Protein AF-U1PSC4-F1 (afdb_monomer_lite)

Radius of gyration: 26.44 Å; chains: 1; bounding box: 81×62×59 Å

Foldseek 3Di:
DDDDDDDDWQPPHDDDALLSVLVRVVVVCVVVVNQEDEDEPVDDPNPPDDHPDDNVVNNVVDNHHYHYDDDPDPPCPLPQFDDQDPLLLVVQLVVQLVVQCVVVVDDDPVSNVVSNVVSNVCSVVCSSPDDSDRDDPVLVVQLVVLVVVLVVVLVVQQVVLVVVVVVLVPDPVNQWDKFKKFFAAPDDDDVLVVQLQVSQCSRPQKHFDDDDNTTTMIGTHPVSVVVVQQCPSSLSSLCSNVNPVSSPDDGSVVVVRMDTPDPDVPPPPPPPDDPPPPPPDDDDDDDDD

Structure (mmCIF, N/CA/C/O backbone):
data_AF-U1PSC4-F1
#
_entry.id   AF-U1PSC4-F1
#
loop_
_atom_site.group_PDB
_atom_site.id
_atom_site.type_symbol
_atom_site.label_atom_id
_atom_site.label_alt_id
_atom_site.label_comp_id
_atom_site.label_asym_id
_atom_site.label_entity_id
_atom_site.label_seq_id
_atom_site.pdbx_PDB_ins_code
_atom_site.Cartn_x
_atom_site.Cartn_y
_atom_site.Cartn_z
_atom_site.occupancy
_atom_site.B_iso_or_equiv
_atom_site.auth_seq_id
_atom_site.auth_comp_id
_atom_site.auth_asym_id
_atom_site.auth_atom_id
_atom_site.pdbx_PDB_model_num
ATOM 1 N N . MET A 1 1 ? -48.377 -6.686 15.707 1.00 62.19 1 MET A N 1
ATOM 2 C CA . MET A 1 1 ? -48.356 -6.357 14.270 1.00 62.19 1 MET A CA 1
ATOM 3 C C . MET A 1 1 ? -47.713 -4.987 14.202 1.00 62.19 1 MET A C 1
ATOM 5 O O . MET A 1 1 ? -48.188 -4.117 14.915 1.00 62.19 1 MET A O 1
ATOM 9 N N . ILE A 1 2 ? -46.562 -4.856 13.546 1.00 78.75 2 ILE A N 1
ATOM 10 C CA . ILE A 1 2 ? -45.896 -3.557 13.384 1.00 78.75 2 ILE A CA 1
ATOM 11 C C . ILE A 1 2 ? -46.433 -2.992 12.076 1.00 78.75 2 ILE A C 1
ATOM 13 O O . ILE A 1 2 ? -46.378 -3.681 11.059 1.00 78.75 2 ILE A O 1
ATOM 17 N N . GLU A 1 3 ? -47.014 -1.803 12.133 1.00 85.88 3 GLU A N 1
ATOM 18 C CA . GLU A 1 3 ? -47.425 -1.052 10.953 1.00 85.88 3 GLU A CA 1
ATOM 19 C C . GLU A 1 3 ? -46.214 -0.257 10.468 1.00 85.88 3 GLU A C 1
ATOM 21 O O . GLU A 1 3 ? -45.521 0.371 11.269 1.00 85.88 3 GLU A O 1
ATOM 26 N N . ILE A 1 4 ? -45.893 -0.390 9.183 1.00 86.00 4 ILE A N 1
ATOM 27 C CA . ILE A 1 4 ? -44.756 0.286 8.563 1.00 86.00 4 ILE A CA 1
ATOM 28 C C . ILE A 1 4 ? -45.336 1.293 7.583 1.00 86.00 4 ILE A C 1
ATOM 30 O O . ILE A 1 4 ? -45.947 0.905 6.588 1.00 86.00 4 ILE A O 1
ATOM 34 N N . GLU A 1 5 ? -45.119 2.569 7.870 1.00 86.88 5 GLU A N 1
ATOM 35 C CA . GLU A 1 5 ? -45.455 3.675 6.982 1.00 86.88 5 GLU A CA 1
ATOM 36 C C . GLU A 1 5 ? -44.168 4.281 6.421 1.00 86.88 5 GLU A C 1
ATOM 38 O O . GLU A 1 5 ? -43.124 4.295 7.073 1.00 86.88 5 GLU A O 1
ATOM 43 N N . THR A 1 6 ? -44.218 4.742 5.175 1.00 88.56 6 THR A N 1
ATOM 44 C CA . THR A 1 6 ? -43.082 5.382 4.506 1.00 88.56 6 THR A CA 1
ATOM 45 C C . THR A 1 6 ? -43.503 6.769 4.056 1.00 88.56 6 THR A C 1
ATOM 47 O O . THR A 1 6 ? -44.535 6.920 3.404 1.00 88.56 6 THR A O 1
ATOM 50 N N . ALA A 1 7 ? -42.689 7.768 4.383 1.00 87.31 7 ALA A N 1
ATOM 51 C CA . ALA A 1 7 ? -42.911 9.158 4.016 1.00 87.31 7 ALA A CA 1
ATOM 52 C C . ALA A 1 7 ? -41.667 9.731 3.329 1.00 87.31 7 ALA A C 1
ATOM 54 O O . ALA A 1 7 ? -40.538 9.356 3.641 1.00 87.31 7 ALA A O 1
ATOM 55 N N . LEU A 1 8 ? -41.888 10.647 2.386 1.00 87.00 8 LEU A N 1
ATOM 56 C CA . LEU A 1 8 ? -40.832 11.437 1.759 1.00 87.00 8 LEU A CA 1
ATOM 57 C C . LEU A 1 8 ? -40.806 12.814 2.420 1.00 87.00 8 LEU A C 1
ATOM 59 O O . LEU A 1 8 ? -41.816 13.514 2.420 1.00 87.00 8 LEU A O 1
ATOM 63 N N . LEU A 1 9 ? -39.654 13.198 2.963 1.00 86.25 9 LEU A N 1
ATOM 64 C CA . LEU A 1 9 ? -39.449 14.491 3.617 1.00 86.25 9 LEU A CA 1
ATOM 65 C C . LEU A 1 9 ? -38.676 15.430 2.683 1.00 86.25 9 LEU A C 1
ATOM 67 O O . LEU A 1 9 ? -37.758 14.997 1.990 1.00 86.25 9 LEU A O 1
ATOM 71 N N . GLY A 1 10 ? -39.028 16.718 2.666 1.00 82.06 10 GLY A N 1
ATOM 72 C CA . GLY A 1 10 ? -38.261 17.744 1.944 1.00 82.06 10 GLY A CA 1
ATOM 73 C C . GLY A 1 10 ? -38.550 17.864 0.458 1.00 82.06 10 GLY A C 1
ATOM 74 O O . GLY A 1 10 ? -37.767 18.462 -0.272 1.00 82.06 10 GLY A O 1
ATOM 75 N N . THR A 1 11 ? -39.679 17.341 -0.015 1.00 83.62 11 THR A N 1
ATOM 76 C CA . THR A 1 11 ? -40.109 17.522 -1.411 1.00 83.62 11 THR A CA 1
ATOM 77 C C . THR A 1 11 ? -40.546 18.958 -1.725 1.00 83.62 11 THR A C 1
ATOM 79 O O . THR A 1 11 ? -40.680 19.326 -2.890 1.00 83.62 11 THR A O 1
ATOM 82 N N . ASP A 1 12 ? -40.801 19.766 -0.697 1.00 82.00 12 ASP A N 1
ATOM 83 C CA . ASP A 1 12 ? -41.305 21.141 -0.759 1.00 82.00 12 ASP A CA 1
ATOM 84 C C . ASP A 1 12 ? -40.203 22.213 -0.665 1.00 82.00 12 ASP A C 1
ATOM 86 O O . ASP A 1 12 ? -40.469 23.386 -0.942 1.00 82.00 12 ASP A O 1
ATOM 90 N N . ARG A 1 13 ? -38.972 21.843 -0.286 1.00 83.31 13 ARG A N 1
ATOM 91 C CA . ARG A 1 13 ? -37.874 22.790 -0.043 1.00 83.31 13 ARG A CA 1
ATOM 92 C C . ARG A 1 13 ? -36.511 22.212 -0.410 1.00 83.31 13 ARG A C 1
ATOM 94 O O . ARG A 1 13 ? -36.276 21.017 -0.320 1.00 83.31 13 ARG A O 1
ATOM 101 N N . TYR A 1 14 ? -35.588 23.084 -0.804 1.00 80.44 14 TYR A N 1
ATOM 102 C CA . TYR A 1 14 ? -34.213 22.683 -1.092 1.00 80.44 14 TYR A CA 1
ATOM 103 C C . TYR A 1 14 ? -33.425 22.512 0.212 1.00 80.44 14 TYR A C 1
ATOM 105 O O . TYR A 1 14 ? -33.278 23.474 0.964 1.00 80.44 14 TYR A O 1
ATOM 113 N N . LEU A 1 15 ? -32.918 21.303 0.460 1.00 82.50 15 LEU A N 1
ATOM 114 C CA . LEU A 1 15 ? -32.118 20.955 1.636 1.00 82.50 15 LEU A CA 1
ATOM 115 C C . LEU A 1 15 ? -30.635 20.942 1.252 1.00 82.50 15 LEU A C 1
ATOM 117 O O . LEU A 1 15 ? -30.232 20.200 0.356 1.00 82.50 15 LEU A O 1
ATOM 121 N N . PHE A 1 16 ? -29.819 21.774 1.900 1.00 75.00 16 PHE A N 1
ATOM 122 C CA . PHE A 1 16 ? -28.393 21.907 1.571 1.00 75.00 16 PHE A CA 1
ATOM 123 C C . PHE A 1 16 ? -27.486 21.601 2.760 1.00 75.00 16 PHE A C 1
ATOM 125 O O . PHE A 1 16 ? -26.376 21.092 2.591 1.00 75.00 16 PHE A O 1
ATOM 132 N N . SER A 1 17 ? -27.935 21.936 3.967 1.00 76.25 17 SER A N 1
ATOM 133 C CA . SER A 1 17 ? -27.138 21.836 5.180 1.00 76.25 17 SER A CA 1
ATOM 134 C C . SER A 1 17 ? -27.579 20.659 6.061 1.00 76.25 17 SER A C 1
ATOM 136 O O . SER A 1 17 ? -28.753 20.293 6.055 1.00 76.25 17 SER A O 1
ATOM 138 N N . PRO A 1 18 ? -26.676 20.078 6.877 1.00 74.62 18 PRO A N 1
ATOM 139 C CA . PRO A 1 18 ? -27.037 19.039 7.848 1.00 74.62 18 PRO A CA 1
ATOM 140 C C . PRO A 1 18 ? -28.115 19.489 8.839 1.00 74.62 18 PRO A C 1
ATOM 142 O O . PRO A 1 18 ? -28.861 18.658 9.346 1.00 74.62 18 PRO A O 1
ATOM 145 N N . ALA A 1 19 ? -28.179 20.794 9.122 1.00 78.50 19 ALA A N 1
ATOM 146 C CA . ALA A 1 19 ? -29.202 21.362 9.984 1.00 78.50 19 ALA A CA 1
ATOM 147 C C . ALA A 1 19 ? -30.572 21.349 9.298 1.00 78.50 19 ALA A C 1
ATOM 149 O O . ALA A 1 19 ? -31.543 21.005 9.951 1.00 78.50 19 ALA A O 1
ATOM 150 N N . ASP A 1 20 ? -30.635 21.608 7.989 1.00 82.62 20 ASP A N 1
ATOM 151 C CA . ASP A 1 20 ? -31.893 21.615 7.228 1.00 82.62 20 ASP A CA 1
ATOM 152 C C . ASP A 1 20 ? -32.526 20.214 7.216 1.00 82.62 20 ASP A C 1
ATOM 154 O O . ASP A 1 20 ? -33.734 20.054 7.382 1.00 82.62 20 ASP A O 1
ATOM 158 N N . PHE A 1 21 ? -31.695 19.177 7.055 1.00 84.81 21 PHE A N 1
ATOM 159 C CA . PHE A 1 21 ? -32.149 17.791 7.149 1.00 84.81 21 PHE A CA 1
ATOM 160 C C . PHE A 1 21 ? -32.588 17.432 8.576 1.00 84.81 21 PHE A C 1
ATOM 162 O O . PHE A 1 21 ? -33.551 16.687 8.755 1.00 84.81 21 PHE A O 1
ATOM 169 N N . ALA A 1 22 ? -31.873 17.906 9.601 1.00 84.94 22 ALA A N 1
ATOM 170 C CA . ALA A 1 22 ? -32.216 17.619 10.995 1.00 84.94 22 ALA A CA 1
ATOM 171 C C . ALA A 1 22 ? -33.526 18.305 11.402 1.00 84.94 22 ALA A C 1
ATOM 173 O O . ALA A 1 22 ? -34.362 17.687 12.058 1.00 84.94 22 ALA A O 1
ATOM 174 N N . GLU A 1 23 ? -33.714 19.549 10.966 1.00 85.56 23 GLU A N 1
ATOM 175 C CA . GLU A 1 23 ? -34.921 20.348 11.171 1.00 85.56 23 GLU A CA 1
ATOM 176 C C . GLU A 1 23 ? -36.129 19.639 10.565 1.00 85.56 23 GLU A C 1
ATOM 178 O O . GLU A 1 23 ? -37.039 19.284 11.300 1.00 85.56 23 GLU A O 1
ATOM 183 N N . ILE A 1 24 ? -36.091 19.275 9.279 1.00 88.19 24 ILE A N 1
ATOM 184 C CA . ILE A 1 24 ? -37.250 18.628 8.648 1.00 88.19 24 ILE A CA 1
ATOM 185 C C . ILE A 1 24 ? -37.570 17.244 9.226 1.00 88.19 24 ILE A C 1
ATOM 187 O O . ILE A 1 24 ? -38.728 16.835 9.270 1.00 88.19 24 ILE A O 1
ATOM 191 N N . THR A 1 25 ? -36.545 16.519 9.684 1.00 87.25 25 THR A N 1
ATOM 192 C CA . THR A 1 25 ? -36.733 15.222 10.349 1.00 87.25 25 THR A CA 1
ATOM 193 C C . THR A 1 25 ? -37.373 15.407 11.725 1.00 87.25 25 THR A C 1
ATOM 195 O O . THR A 1 25 ? -38.203 14.595 12.126 1.00 87.25 25 THR A O 1
ATOM 198 N N . THR A 1 26 ? -37.012 16.477 12.438 1.00 85.94 26 THR A N 1
ATOM 199 C CA . THR A 1 26 ? -37.604 16.798 13.742 1.00 85.94 26 THR A CA 1
ATOM 200 C C . THR A 1 26 ? -39.025 17.328 13.581 1.00 85.94 26 THR A C 1
ATOM 202 O O . THR A 1 26 ? -39.910 16.841 14.270 1.00 85.94 26 THR A O 1
ATOM 205 N N . ASP A 1 27 ? -39.269 18.242 12.641 1.00 87.38 27 ASP A N 1
ATOM 206 C CA . ASP A 1 27 ? -40.604 18.783 12.355 1.00 87.38 27 ASP A CA 1
ATOM 207 C C . ASP A 1 27 ? -41.598 17.649 12.071 1.00 87.38 27 ASP A C 1
ATOM 209 O O . ASP A 1 27 ? -42.699 17.615 12.618 1.00 87.38 27 ASP A O 1
ATOM 213 N N . TYR A 1 28 ? -41.175 16.669 11.265 1.00 88.44 28 TYR A N 1
ATOM 214 C CA . TYR A 1 28 ? -41.970 15.477 10.992 1.00 88.44 28 TYR A CA 1
ATOM 215 C C . TYR A 1 28 ? -42.192 14.619 12.246 1.00 88.44 28 TYR A C 1
ATOM 217 O O . TYR A 1 28 ? -43.288 14.105 12.466 1.00 88.44 28 TYR A O 1
ATOM 225 N N . ALA A 1 29 ? -41.163 14.454 13.081 1.00 87.06 29 ALA A N 1
ATOM 226 C CA . ALA A 1 29 ? -41.289 13.715 14.330 1.00 87.06 29 ALA A CA 1
ATOM 227 C C . ALA A 1 29 ? -42.275 14.392 15.299 1.00 87.06 29 ALA A C 1
ATOM 229 O O . ALA A 1 29 ? -43.099 13.703 15.895 1.00 87.06 29 ALA A O 1
ATOM 230 N N . GLU A 1 30 ? -42.245 15.721 15.412 1.00 86.50 30 GLU A N 1
ATOM 231 C CA . GLU A 1 30 ? -43.177 16.492 16.241 1.00 86.50 30 GLU A CA 1
ATOM 232 C C . GLU A 1 30 ? -44.612 16.442 15.706 1.00 86.50 30 GLU A C 1
ATOM 234 O O . GLU A 1 30 ? -45.542 16.226 16.482 1.00 86.50 30 GLU A O 1
ATOM 239 N N . GLU A 1 31 ? -44.810 16.581 14.390 1.00 88.50 31 GLU A N 1
ATOM 240 C CA . GLU A 1 31 ? -46.141 16.520 13.764 1.00 88.50 31 GLU A CA 1
ATOM 241 C C . GLU A 1 31 ? -46.831 15.162 13.979 1.00 88.50 31 GLU A C 1
ATOM 243 O O . GLU A 1 31 ? -48.058 15.089 14.087 1.00 88.50 31 GLU A O 1
ATOM 248 N N . HIS A 1 32 ? -46.043 14.091 14.086 1.00 88.06 32 HIS A N 1
ATOM 249 C CA . HIS A 1 32 ? -46.523 12.720 14.254 1.00 88.06 32 HIS A CA 1
ATOM 250 C C . HIS A 1 32 ? -46.372 12.165 15.687 1.00 88.06 32 HIS A C 1
ATOM 252 O O . HIS A 1 32 ? -46.527 10.957 15.884 1.00 88.06 32 HIS A O 1
ATOM 258 N N . ASP A 1 33 ? -46.093 13.012 16.689 1.00 84.81 33 ASP A N 1
ATOM 259 C CA . ASP A 1 33 ? -45.904 12.624 18.103 1.00 84.81 33 ASP A CA 1
ATOM 260 C C . ASP A 1 33 ? -44.848 11.500 18.302 1.00 84.81 33 ASP A C 1
ATOM 262 O O . ASP A 1 33 ? -44.967 10.615 19.164 1.00 84.81 33 ASP A O 1
ATOM 266 N N . LEU A 1 34 ? -43.786 11.510 17.491 1.00 86.75 34 LEU A N 1
ATOM 267 C CA . LEU A 1 34 ? -42.698 10.532 17.520 1.00 86.75 34 LEU A CA 1
ATOM 268 C C . LEU A 1 34 ? -41.578 10.983 18.465 1.00 86.75 34 LEU A C 1
ATOM 270 O O . LEU A 1 34 ? -40.896 11.973 18.241 1.00 86.75 34 LEU A O 1
ATOM 274 N N . ASN A 1 35 ? -41.315 10.183 19.500 1.00 81.50 35 ASN A N 1
ATOM 275 C CA . ASN A 1 35 ? -40.322 10.518 20.534 1.00 81.50 35 ASN A CA 1
ATOM 276 C C . ASN A 1 35 ? -38.921 9.925 20.291 1.00 81.50 35 ASN A C 1
ATOM 278 O O . ASN A 1 35 ? -37.996 10.175 21.071 1.00 81.50 35 ASN A O 1
ATOM 282 N N . ARG A 1 36 ? -38.765 9.077 19.266 1.00 82.88 36 ARG A N 1
ATOM 283 C CA . ARG A 1 36 ? -37.533 8.320 19.005 1.00 82.88 36 ARG A CA 1
ATOM 284 C C . ARG A 1 36 ? -37.209 8.304 17.520 1.00 82.88 36 ARG A C 1
ATOM 286 O O . ARG A 1 36 ? -38.029 7.865 16.719 1.00 82.88 36 ARG A O 1
ATOM 293 N N . ILE A 1 37 ? -35.986 8.706 17.191 1.00 86.12 37 ILE A N 1
ATOM 294 C CA . ILE A 1 37 ? -35.447 8.688 15.831 1.00 86.12 37 ILE A CA 1
ATOM 295 C C . ILE A 1 37 ? -34.333 7.645 15.794 1.00 86.12 37 ILE A C 1
ATOM 297 O O . ILE A 1 37 ? -33.400 7.710 16.595 1.00 86.12 37 ILE A O 1
ATOM 301 N N . ILE A 1 38 ? -34.443 6.676 14.885 1.00 83.94 38 ILE A N 1
ATOM 302 C CA 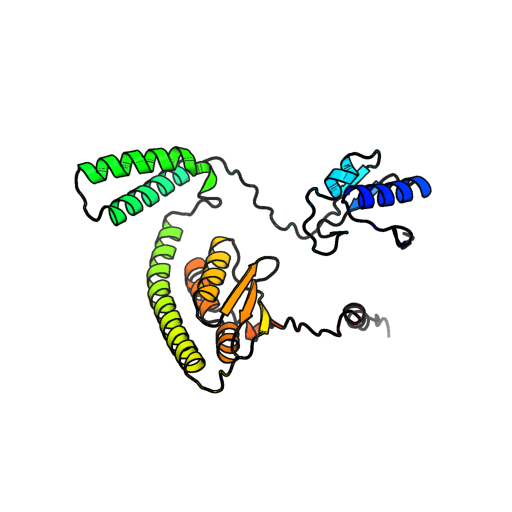. ILE A 1 38 ? -33.416 5.654 14.667 1.00 83.94 38 ILE A CA 1
ATOM 303 C C . ILE A 1 38 ? -32.715 5.953 13.343 1.00 83.94 38 ILE A C 1
ATOM 305 O O . ILE A 1 38 ? -33.372 5.979 12.305 1.00 83.94 38 ILE A O 1
ATOM 309 N N . ILE A 1 39 ? -31.400 6.170 13.384 1.00 81.75 39 ILE A N 1
ATOM 310 C CA . ILE A 1 39 ? -30.592 6.502 12.201 1.00 81.75 39 ILE A CA 1
ATOM 311 C C . ILE A 1 39 ? -29.729 5.299 11.816 1.00 81.75 39 ILE A C 1
ATOM 313 O O . ILE A 1 39 ? -29.093 4.682 12.673 1.00 81.75 39 ILE A O 1
ATOM 317 N N . ASP A 1 40 ? -29.693 4.974 10.525 1.00 77.94 40 ASP A N 1
ATOM 318 C CA . ASP A 1 40 ? -28.723 4.027 9.975 1.00 77.94 40 ASP A CA 1
ATOM 319 C C . ASP A 1 40 ? -27.341 4.710 9.878 1.00 77.94 40 ASP A C 1
ATOM 321 O O . ASP A 1 40 ? -27.250 5.792 9.297 1.00 77.94 40 ASP A O 1
ATOM 325 N N . PRO A 1 41 ? -26.259 4.130 10.428 1.00 69.69 41 PRO A N 1
ATOM 326 C CA . PRO A 1 41 ? -24.925 4.737 10.386 1.00 69.69 41 PRO A CA 1
ATOM 327 C C . PRO A 1 41 ? -24.337 4.925 8.979 1.00 69.69 41 PRO A C 1
ATOM 329 O O . PRO A 1 41 ? -23.344 5.644 8.840 1.00 69.69 41 PRO A O 1
ATOM 332 N N . GLU A 1 42 ? -24.905 4.297 7.948 1.00 69.00 42 GLU A N 1
ATOM 333 C CA . GLU A 1 42 ? -24.529 4.518 6.545 1.00 69.00 42 GLU A CA 1
ATOM 334 C C . GLU A 1 42 ? -25.400 5.589 5.858 1.00 69.00 42 GLU A C 1
ATOM 336 O O . GLU A 1 42 ? -25.102 6.008 4.736 1.00 69.00 42 GLU A O 1
ATOM 341 N N . TYR A 1 43 ? -26.451 6.085 6.521 1.00 74.19 43 TYR A N 1
ATOM 342 C CA . TYR A 1 43 ? -27.372 7.059 5.943 1.00 74.19 43 TYR A CA 1
ATOM 343 C C . TYR A 1 43 ? -26.732 8.444 5.796 1.00 74.19 43 TYR A C 1
ATOM 345 O O . TYR A 1 43 ? -26.486 9.160 6.767 1.00 74.19 43 TYR A O 1
ATOM 353 N N . GLN A 1 44 ? -26.513 8.853 4.546 1.00 71.25 44 GLN A N 1
ATOM 354 C CA . GLN A 1 44 ? -26.018 10.181 4.189 1.00 71.25 44 GLN A CA 1
ATOM 355 C C . GLN A 1 44 ? -27.086 10.942 3.391 1.00 71.25 44 GLN A C 1
ATOM 357 O O . GLN A 1 44 ? -27.217 10.717 2.185 1.00 71.25 44 GLN A O 1
ATOM 362 N N . PRO A 1 45 ? -27.823 11.885 4.008 1.00 71.00 45 PRO A N 1
ATOM 363 C CA . PRO A 1 45 ? -28.916 12.583 3.327 1.00 71.00 45 PRO A CA 1
ATOM 364 C C . PRO A 1 45 ? -28.439 13.486 2.174 1.00 71.00 45 PRO A C 1
ATOM 366 O O . PRO A 1 45 ? -29.203 13.785 1.264 1.00 71.00 45 PRO A O 1
ATOM 369 N N . GLY A 1 46 ? -27.166 13.900 2.184 1.00 66.75 46 GLY A N 1
ATOM 370 C CA . GLY A 1 46 ? -26.561 14.759 1.161 1.00 66.75 46 GLY A CA 1
ATOM 371 C C . GLY A 1 46 ? -26.023 14.042 -0.083 1.00 66.75 46 GLY A C 1
ATOM 372 O O . GLY A 1 46 ? -25.357 14.695 -0.881 1.00 66.75 46 GLY A O 1
ATOM 373 N N . GLY A 1 47 ? -26.243 12.729 -0.237 1.00 61.06 47 GLY A N 1
ATOM 374 C CA . GLY A 1 47 ? -25.855 11.978 -1.439 1.00 61.06 47 GLY A CA 1
ATOM 375 C C . GLY A 1 47 ? -24.364 12.086 -1.784 1.00 61.06 47 GLY A C 1
ATOM 376 O O . GLY A 1 47 ? -23.987 12.767 -2.735 1.00 61.06 47 GLY A O 1
ATOM 377 N N . GLY A 1 48 ? -23.495 11.451 -0.991 1.00 57.44 48 GLY A N 1
ATOM 378 C CA . GLY A 1 48 ? -22.043 11.392 -1.227 1.00 57.44 48 GLY A CA 1
ATOM 379 C C . GLY A 1 48 ? -21.281 12.719 -1.073 1.00 57.44 48 GLY A C 1
ATOM 380 O O . GLY A 1 48 ? -20.049 12.722 -1.068 1.00 57.44 48 GLY A O 1
ATOM 381 N N . ALA A 1 49 ? -21.973 13.853 -0.920 1.00 55.28 49 ALA A N 1
ATOM 382 C CA . ALA A 1 49 ? -21.342 15.141 -0.672 1.00 55.28 49 ALA A CA 1
ATOM 383 C C . ALA A 1 49 ? -20.777 15.201 0.764 1.00 55.28 49 ALA A C 1
ATOM 385 O O . ALA A 1 49 ? -21.519 14.995 1.730 1.00 55.28 49 ALA A O 1
ATOM 386 N N . PRO A 1 50 ? -19.481 15.519 0.950 1.00 49.44 50 PRO A N 1
ATOM 387 C CA . PRO A 1 50 ? -18.883 15.593 2.277 1.00 49.44 50 PRO A CA 1
ATOM 388 C C . PRO A 1 50 ? -19.474 16.770 3.064 1.00 49.44 50 PRO A C 1
ATOM 390 O O . PRO A 1 50 ? -19.264 17.937 2.730 1.00 49.44 50 PRO A O 1
ATOM 393 N N . MET A 1 51 ? -20.204 16.466 4.137 1.00 58.91 51 MET A N 1
ATOM 394 C CA . MET A 1 51 ? -20.813 17.469 5.008 1.00 58.91 51 MET A CA 1
ATOM 395 C C . MET A 1 51 ? -19.844 17.921 6.114 1.00 58.91 51 MET A C 1
ATOM 397 O O . MET A 1 51 ? -19.196 17.108 6.768 1.00 58.91 51 MET A O 1
ATOM 401 N N . LEU A 1 52 ? -19.758 19.236 6.360 1.00 44.91 52 LEU A N 1
ATOM 402 C CA . LEU A 1 52 ? -18.855 19.842 7.362 1.00 44.91 52 LEU A CA 1
ATOM 403 C C . LEU A 1 52 ? -19.212 19.494 8.823 1.00 44.91 52 LEU A C 1
ATOM 405 O O . LEU A 1 52 ? -18.363 19.608 9.708 1.00 44.91 52 LEU A O 1
ATOM 409 N N . ARG A 1 53 ? -20.462 19.099 9.088 1.00 59.62 53 ARG A N 1
ATOM 410 C CA . ARG A 1 53 ? -20.941 18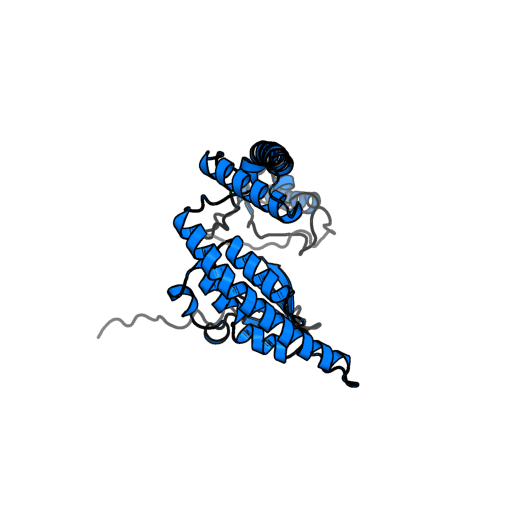.544 10.362 1.00 59.62 53 ARG A CA 1
ATOM 411 C C . ARG A 1 53 ? -21.807 17.331 10.066 1.00 59.62 53 ARG A C 1
ATOM 413 O O . ARG A 1 53 ? -22.524 17.330 9.071 1.00 59.62 53 ARG A O 1
ATOM 420 N N . SER A 1 54 ? -21.730 16.329 10.933 1.00 65.12 54 SER A N 1
ATOM 421 C CA . SER A 1 54 ? -22.509 15.111 10.769 1.00 65.12 54 SER A CA 1
ATOM 422 C C . SER A 1 54 ? -23.985 15.389 11.077 1.00 65.12 54 SER A C 1
ATOM 424 O O . SER A 1 54 ? -24.304 16.164 11.985 1.00 65.12 54 SER A O 1
ATOM 426 N N . PHE A 1 55 ? -24.873 14.800 10.282 1.00 72.00 55 PHE A N 1
ATOM 427 C CA . PHE A 1 55 ? -26.325 14.915 10.420 1.00 72.00 55 PHE A CA 1
ATOM 428 C C . PHE A 1 55 ? -26.795 14.487 11.820 1.00 72.00 55 PHE A C 1
ATOM 430 O O . PHE A 1 55 ? -27.626 15.156 12.434 1.00 72.00 55 PHE A O 1
ATOM 437 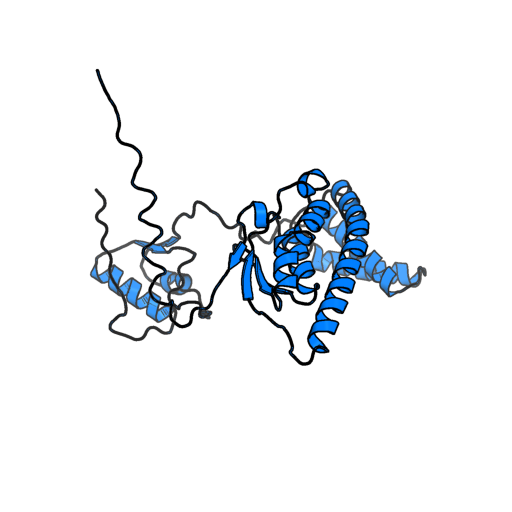N N . GLU A 1 56 ? -26.157 13.469 12.399 1.00 70.56 56 GLU A N 1
ATOM 438 C CA . GLU A 1 56 ? -26.436 12.990 13.756 1.00 70.56 56 GLU A CA 1
ATOM 439 C C . GLU A 1 56 ? -26.090 14.047 14.814 1.00 70.56 56 GLU A C 1
ATOM 441 O O . GLU A 1 56 ? -26.809 14.217 15.794 1.00 70.56 56 GLU A O 1
ATOM 446 N N . THR A 1 57 ? -25.015 14.816 14.603 1.00 73.62 57 THR A N 1
ATOM 447 C CA . THR A 1 57 ? -24.623 15.907 15.512 1.00 73.62 57 THR A CA 1
ATOM 448 C C . THR A 1 57 ? -25.627 17.063 15.487 1.00 73.62 57 THR A C 1
ATOM 450 O O . THR A 1 57 ? -25.753 17.793 16.474 1.00 73.62 57 THR A O 1
ATOM 453 N N . ALA A 1 58 ? -26.307 17.269 14.356 1.00 72.75 58 ALA A N 1
ATOM 454 C CA . ALA A 1 58 ? -27.363 18.268 14.232 1.00 72.75 58 ALA A CA 1
ATOM 455 C C . ALA A 1 58 ? -28.650 17.798 14.928 1.00 72.75 58 ALA A C 1
ATOM 457 O O . ALA A 1 58 ? -29.212 18.559 15.707 1.00 72.75 58 ALA A O 1
ATOM 458 N N . LEU A 1 59 ? -29.040 16.532 14.746 1.00 74.88 59 LEU A N 1
ATOM 459 C CA . LEU A 1 59 ? -30.193 15.919 15.422 1.00 74.88 59 LEU A CA 1
ATOM 460 C C . LEU A 1 59 ? -30.021 15.802 16.944 1.00 74.88 59 LEU A C 1
ATOM 462 O O . LEU A 1 59 ? -30.981 15.963 17.688 1.00 74.88 59 LEU A O 1
ATOM 466 N N . ALA A 1 60 ? -28.795 15.587 17.426 1.00 72.19 60 ALA A N 1
ATOM 467 C CA . ALA A 1 60 ? -28.495 15.518 18.859 1.00 72.19 60 ALA A CA 1
ATOM 468 C C . ALA A 1 60 ? -28.665 16.856 19.607 1.00 72.19 60 ALA A C 1
ATOM 470 O O . ALA A 1 60 ? -28.579 16.883 20.835 1.00 72.19 60 ALA A O 1
ATOM 471 N N . GLN A 1 61 ? -28.839 17.971 18.891 1.00 69.75 61 GLN A N 1
ATOM 472 C CA . GLN A 1 61 ? -29.120 19.281 19.490 1.00 69.75 61 GLN A CA 1
ATOM 473 C C . GLN A 1 61 ? -30.619 19.540 19.668 1.00 69.75 61 GLN A C 1
ATOM 475 O O . GLN A 1 61 ? -30.980 20.575 20.226 1.00 69.75 61 GLN A O 1
ATOM 480 N N . THR A 1 62 ? -31.465 18.612 19.223 1.00 70.31 62 THR A N 1
ATOM 481 C CA . THR A 1 62 ? -32.920 18.717 19.284 1.00 70.31 62 THR A CA 1
ATOM 482 C C . THR A 1 62 ? -33.496 17.857 20.414 1.00 70.31 62 THR A C 1
ATOM 484 O O . THR A 1 62 ? -32.823 16.972 20.939 1.00 70.31 62 THR A O 1
ATOM 487 N N . ASP A 1 63 ? -34.751 18.100 20.800 1.00 67.75 63 ASP A N 1
ATOM 488 C CA . ASP A 1 63 ? -35.399 17.471 21.964 1.00 67.75 63 ASP A CA 1
ATOM 489 C C . ASP A 1 63 ? -35.793 15.985 21.762 1.00 67.75 63 ASP A C 1
ATOM 491 O O . ASP A 1 63 ? -36.308 15.338 22.678 1.00 67.75 63 ASP A O 1
ATOM 495 N N . CYS A 1 64 ? -35.526 15.407 20.585 1.00 72.69 64 CYS A N 1
ATOM 496 C CA . CYS A 1 64 ? -35.820 14.007 20.269 1.00 72.69 64 CYS A CA 1
ATOM 497 C C . CYS A 1 64 ? -34.726 13.040 20.756 1.00 72.69 64 CYS A C 1
ATOM 499 O O . CYS A 1 64 ? -33.529 13.323 20.683 1.00 72.69 64 CYS A O 1
ATOM 501 N N . THR A 1 65 ? -35.119 11.833 21.189 1.00 77.12 65 THR A N 1
ATOM 502 C CA . THR A 1 65 ? -34.145 10.781 21.531 1.00 77.12 65 THR A CA 1
ATOM 503 C C . THR A 1 65 ? -33.624 10.129 20.251 1.00 77.12 65 THR A C 1
ATOM 505 O O . THR A 1 65 ? -34.343 9.376 19.592 1.00 77.12 65 THR A O 1
ATOM 508 N N . VAL A 1 66 ? -32.375 10.429 19.900 1.00 77.19 66 VAL A N 1
ATOM 509 C CA . VAL A 1 66 ? -31.699 9.905 18.706 1.00 77.19 66 VAL A CA 1
ATOM 510 C C . VAL A 1 66 ? -30.880 8.674 19.075 1.00 77.19 66 VAL A C 1
ATOM 512 O O . VAL A 1 66 ? -30.012 8.735 19.948 1.00 77.19 66 VAL A O 1
ATOM 515 N N . GLU A 1 67 ? -31.134 7.560 18.397 1.00 78.00 67 GLU A N 1
ATOM 516 C CA . GLU A 1 67 ? -30.382 6.318 18.563 1.00 78.00 67 GLU A CA 1
ATOM 517 C C . GLU A 1 67 ? -29.869 5.812 17.213 1.00 78.00 67 GLU A C 1
ATOM 519 O O . GLU A 1 67 ? -30.551 5.889 16.196 1.00 78.00 67 GLU A O 1
ATOM 524 N N . GLU A 1 68 ? -28.659 5.262 17.194 1.00 73.94 68 GLU A N 1
ATOM 525 C CA . GLU A 1 68 ? -28.148 4.569 16.011 1.00 73.94 68 GLU A CA 1
ATOM 526 C C . GLU A 1 68 ? -28.735 3.153 15.956 1.00 73.94 68 GLU A C 1
ATOM 528 O O . GLU A 1 68 ? -28.798 2.448 16.974 1.00 73.94 68 GLU A O 1
ATOM 533 N N . ALA A 1 69 ? -29.170 2.726 14.768 1.00 76.62 69 ALA A N 1
ATOM 534 C CA . ALA A 1 69 ? -29.662 1.373 14.553 1.00 76.62 69 ALA A CA 1
ATOM 535 C C . ALA A 1 69 ? -28.581 0.348 14.956 1.00 76.62 69 ALA A C 1
ATOM 537 O O . ALA A 1 69 ? -27.412 0.503 14.587 1.00 76.62 69 ALA A O 1
ATOM 538 N N . PRO A 1 70 ? -28.930 -0.716 15.703 1.00 67.50 70 PRO A N 1
ATOM 539 C CA . PRO A 1 70 ? -27.966 -1.745 16.060 1.00 67.50 70 PRO A CA 1
ATOM 540 C C . PRO A 1 70 ? -27.521 -2.488 14.796 1.00 67.50 70 PRO A C 1
ATOM 542 O O . PRO A 1 70 ? -28.262 -3.292 14.239 1.00 67.50 70 PRO A O 1
ATOM 545 N N . VAL A 1 71 ? -26.295 -2.226 14.346 1.00 64.19 71 VAL A N 1
ATOM 546 C CA . VAL A 1 71 ? -25.703 -2.924 13.200 1.00 64.19 71 VAL A CA 1
ATOM 547 C C . VAL A 1 71 ? -25.077 -4.234 13.677 1.00 64.19 71 VAL A C 1
ATOM 549 O O . VAL A 1 71 ? -24.116 -4.230 14.453 1.00 64.19 71 VAL A O 1
ATOM 552 N N . ASP A 1 72 ? -25.571 -5.370 13.178 1.00 60.44 72 ASP A N 1
ATOM 553 C CA . ASP A 1 72 ? -24.985 -6.698 13.446 1.00 60.44 72 ASP A CA 1
ATOM 554 C C . ASP A 1 72 ? -23.537 -6.812 12.937 1.00 60.44 72 ASP A C 1
ATOM 556 O O . ASP A 1 72 ? -22.739 -7.626 13.415 1.00 60.44 72 ASP A O 1
ATOM 560 N N . ARG A 1 73 ? -23.161 -5.959 11.978 1.00 55.28 73 ARG A N 1
ATOM 561 C CA . ARG A 1 73 ? -21.797 -5.841 11.480 1.00 55.28 73 ARG A CA 1
ATOM 562 C C . ARG A 1 73 ? -21.166 -4.565 12.023 1.00 55.28 73 ARG A C 1
ATOM 564 O O . ARG A 1 73 ? -21.140 -3.533 11.371 1.00 55.28 73 ARG A O 1
ATOM 571 N N . GLN A 1 74 ? -20.586 -4.667 13.216 1.00 42.09 74 GLN A N 1
ATOM 572 C CA . GLN A 1 74 ? -19.640 -3.668 13.706 1.00 42.09 74 GLN A CA 1
ATOM 573 C C . GLN A 1 74 ? -18.456 -3.603 12.731 1.00 42.09 74 GLN A C 1
ATOM 575 O O . GLN A 1 74 ? -17.534 -4.425 12.804 1.00 42.09 74 GLN A O 1
ATOM 580 N N . THR A 1 75 ? -18.444 -2.636 11.813 1.00 44.44 75 THR A N 1
ATOM 581 C CA . THR A 1 75 ? -17.183 -2.208 11.215 1.00 44.44 75 THR A CA 1
ATOM 582 C C . THR A 1 75 ? -16.341 -1.722 12.383 1.00 44.44 75 THR A C 1
ATOM 584 O O . THR A 1 75 ? -16.698 -0.812 13.131 1.00 44.44 75 THR A O 1
ATOM 587 N N . SER A 1 76 ? -15.267 -2.455 12.665 1.00 44.06 76 SER A N 1
ATOM 588 C CA . SER A 1 76 ? -14.377 -2.136 13.769 1.00 44.06 76 SER A CA 1
ATOM 589 C C . SER A 1 76 ? -13.729 -0.787 13.463 1.00 44.06 76 SER A C 1
ATOM 591 O O . SER A 1 76 ? -12.659 -0.731 12.856 1.00 44.06 76 SER A O 1
ATOM 593 N N . ARG A 1 77 ? -14.365 0.316 13.882 1.00 44.00 77 ARG A N 1
ATOM 594 C CA . ARG A 1 77 ? -13.688 1.598 14.068 1.00 44.00 77 ARG A CA 1
ATOM 595 C C . ARG A 1 77 ? -12.574 1.295 15.051 1.00 44.00 77 ARG A C 1
ATOM 597 O O . ARG A 1 77 ? -12.820 1.067 16.237 1.00 44.00 77 ARG A O 1
ATOM 604 N N . SER A 1 78 ? -11.358 1.161 14.525 1.00 42.38 78 SER A N 1
ATOM 605 C CA . SER A 1 78 ? -10.185 0.821 15.314 1.00 42.38 78 SER A CA 1
ATOM 606 C C . SER A 1 78 ? -10.143 1.809 16.476 1.00 42.38 78 SER A C 1
ATOM 608 O O . SER A 1 78 ? -9.988 3.013 16.266 1.00 42.38 78 SER A O 1
ATOM 610 N N . ARG A 1 79 ? -10.366 1.327 17.701 1.00 39.16 79 ARG A N 1
ATOM 611 C CA . ARG A 1 79 ? -10.240 2.152 18.898 1.00 39.16 79 ARG A CA 1
ATOM 612 C C . ARG A 1 79 ? -8.763 2.524 18.995 1.00 39.16 79 ARG A C 1
ATOM 614 O O . ARG A 1 79 ? -7.935 1.718 19.422 1.00 39.16 79 ARG A O 1
ATOM 621 N N . ILE A 1 80 ? -8.426 3.725 18.530 1.00 49.03 80 ILE A N 1
ATOM 622 C CA . ILE A 1 80 ? -7.092 4.309 18.648 1.00 49.03 80 ILE A CA 1
ATOM 623 C C . ILE A 1 80 ? -6.909 4.677 20.115 1.00 49.03 80 ILE A C 1
ATOM 625 O O . ILE A 1 80 ? -7.270 5.762 20.549 1.00 49.03 80 ILE A O 1
ATOM 629 N N . SER A 1 81 ? -6.436 3.711 20.893 1.00 45.81 81 SER A N 1
ATOM 630 C CA . SER A 1 81 ? -5.568 3.886 22.057 1.0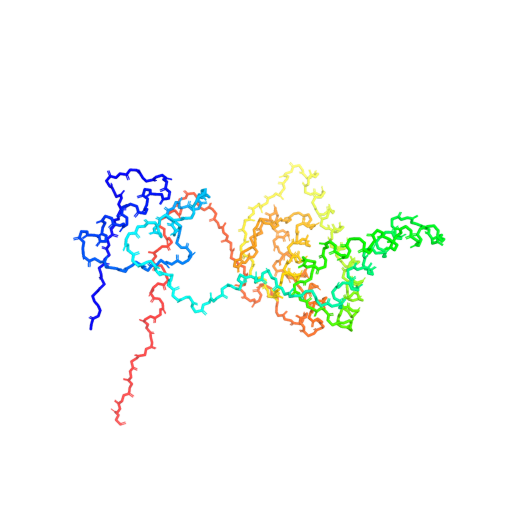0 45.81 81 SER A CA 1
ATOM 631 C C . SER A 1 81 ? -5.517 2.544 22.777 1.00 45.81 81 SER A C 1
ATOM 633 O O . SER A 1 81 ? -6.354 2.219 23.618 1.00 45.81 81 SER A O 1
ATOM 635 N N . THR A 1 82 ? -4.545 1.710 22.411 1.00 49.91 82 THR A N 1
ATOM 636 C CA . THR A 1 82 ? -4.075 0.682 23.344 1.00 49.91 82 THR A CA 1
ATOM 637 C C . THR A 1 82 ? -2.955 1.326 24.155 1.00 49.91 82 THR A C 1
ATOM 639 O O . THR A 1 82 ? -2.074 1.925 23.532 1.00 49.91 82 THR A O 1
ATOM 642 N N . PRO A 1 83 ? -2.922 1.195 25.492 1.00 52.97 83 PRO A N 1
ATOM 643 C CA . PRO A 1 83 ? -1.822 1.730 26.290 1.00 52.97 83 PRO A CA 1
ATOM 644 C C . PRO A 1 83 ? -0.470 1.246 25.748 1.00 52.97 83 PRO A C 1
ATOM 646 O O . PRO A 1 83 ? -0.330 0.092 25.317 1.00 52.97 83 PRO A O 1
ATOM 649 N N . SER A 1 84 ? 0.522 2.140 25.732 1.00 55.31 84 SER A N 1
ATOM 650 C CA . SER A 1 84 ? 1.877 1.841 25.273 1.00 55.31 84 SER A CA 1
ATOM 651 C C . SER A 1 84 ? 2.466 0.701 26.094 1.00 55.31 84 SER A C 1
ATOM 653 O O . SER A 1 84 ? 2.842 0.837 27.253 1.00 55.31 84 SER A O 1
ATOM 655 N N . THR 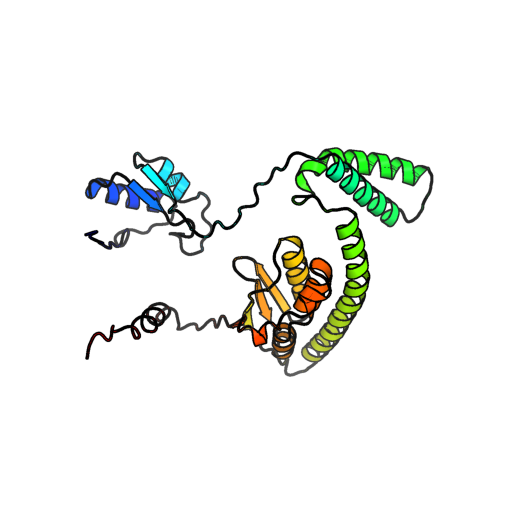A 1 85 ? 2.554 -0.474 25.480 1.00 66.94 85 THR A N 1
ATOM 656 C CA . THR A 1 85 ? 3.326 -1.577 26.044 1.00 66.94 85 THR A CA 1
ATOM 657 C C . THR A 1 85 ? 4.807 -1.271 25.840 1.00 66.94 85 THR A C 1
ATOM 659 O O . THR A 1 85 ? 5.199 -0.870 24.743 1.00 66.94 85 THR A O 1
ATOM 662 N N . LEU A 1 86 ? 5.647 -1.523 26.850 1.00 71.94 86 LEU A N 1
ATOM 663 C CA . LEU A 1 86 ? 7.110 -1.374 26.779 1.00 71.94 86 LEU A CA 1
ATOM 664 C C . LEU A 1 86 ? 7.706 -2.009 25.505 1.00 71.94 86 LEU A C 1
ATOM 666 O O . LEU A 1 86 ? 8.595 -1.451 24.867 1.00 71.94 86 LEU A O 1
ATOM 670 N N . THR A 1 87 ? 7.143 -3.138 25.071 1.00 72.75 87 THR A N 1
ATOM 671 C CA . THR A 1 87 ? 7.494 -3.825 23.823 1.00 72.75 87 THR A CA 1
ATOM 672 C C . THR A 1 87 ? 7.319 -2.957 22.572 1.00 72.75 87 THR A C 1
ATOM 674 O O . THR A 1 87 ? 8.177 -2.991 21.693 1.00 72.75 87 THR A O 1
ATOM 677 N N . LYS A 1 88 ? 6.248 -2.154 22.486 1.00 72.44 88 LYS A N 1
ATOM 678 C CA . LYS A 1 88 ? 5.995 -1.238 21.358 1.00 72.44 88 LYS A CA 1
ATOM 679 C C . LYS A 1 88 ? 7.027 -0.110 21.326 1.00 72.44 88 LYS A C 1
ATOM 681 O O . LYS A 1 88 ? 7.519 0.233 20.252 1.00 72.44 88 LYS A O 1
ATOM 686 N N . GLY A 1 89 ? 7.401 0.415 22.495 1.00 79.56 89 GLY A N 1
ATOM 687 C CA . GLY A 1 89 ? 8.453 1.428 22.623 1.00 79.56 89 GLY A CA 1
ATOM 688 C C . GLY A 1 89 ? 9.824 0.900 22.192 1.00 79.56 89 GLY A C 1
ATOM 689 O O . GLY A 1 89 ? 10.516 1.543 21.401 1.00 79.56 89 GLY A O 1
ATOM 690 N N . ILE A 1 90 ? 10.188 -0.312 22.623 1.00 83.44 90 ILE A N 1
ATOM 691 C CA . ILE A 1 90 ? 11.453 -0.951 22.219 1.00 83.44 90 ILE A CA 1
ATOM 692 C C . ILE A 1 90 ? 11.458 -1.247 20.714 1.00 83.44 90 ILE A C 1
ATOM 694 O O . ILE A 1 90 ? 12.443 -0.962 20.037 1.00 83.44 90 ILE A O 1
ATOM 698 N N . ALA A 1 91 ? 10.360 -1.773 20.165 1.00 81.31 91 ALA A N 1
ATOM 699 C CA . ALA A 1 91 ? 10.258 -2.045 18.733 1.00 81.31 91 ALA A CA 1
ATOM 700 C C . ALA A 1 91 ? 10.389 -0.760 17.896 1.00 81.31 91 ALA A C 1
ATOM 702 O O . ALA A 1 91 ? 11.164 -0.730 16.943 1.00 81.31 91 ALA A O 1
ATOM 703 N N . THR A 1 92 ? 9.688 0.310 18.286 1.00 83.25 92 THR A N 1
ATOM 704 C CA . THR A 1 92 ? 9.762 1.618 17.610 1.00 83.25 92 THR A CA 1
ATOM 705 C C . THR A 1 92 ? 11.177 2.187 17.671 1.00 83.25 92 THR A C 1
ATOM 707 O O . THR A 1 92 ? 11.718 2.589 16.646 1.00 83.25 92 THR A O 1
ATOM 710 N N . PHE A 1 93 ? 11.814 2.137 18.846 1.00 88.94 93 PHE A N 1
ATOM 711 C CA . PHE A 1 93 ? 13.205 2.554 19.024 1.00 88.94 93 PHE A CA 1
ATOM 712 C C . PHE A 1 93 ? 14.152 1.807 18.078 1.00 88.94 93 PHE A C 1
ATOM 714 O O . PHE A 1 93 ? 14.936 2.434 17.369 1.00 88.94 93 PHE A O 1
ATOM 721 N N . LEU A 1 94 ? 14.061 0.474 18.027 1.00 88.25 94 LEU A N 1
ATOM 722 C CA . LEU A 1 94 ? 14.928 -0.342 17.178 1.00 88.25 94 LEU A CA 1
ATOM 723 C C . LEU A 1 94 ? 14.729 -0.027 15.693 1.00 88.25 94 LEU A C 1
ATOM 725 O O . LEU A 1 94 ? 15.713 0.139 14.978 1.00 88.25 94 LEU A O 1
ATOM 729 N N . VAL A 1 95 ? 13.479 0.094 15.236 1.00 86.88 95 VAL A N 1
ATOM 730 C CA . VAL A 1 95 ? 13.167 0.428 13.838 1.00 86.88 95 VAL A CA 1
ATOM 731 C C . VAL A 1 95 ? 13.713 1.809 13.470 1.00 86.88 95 VAL A C 1
ATOM 733 O O . VAL A 1 95 ? 14.409 1.929 12.464 1.00 86.88 95 VAL A O 1
ATOM 736 N N . CYS A 1 96 ? 13.467 2.832 14.294 1.00 90.00 96 CYS A N 1
ATOM 737 C CA . CYS A 1 96 ? 13.980 4.183 14.058 1.00 90.00 96 CYS A CA 1
ATOM 738 C C . CYS A 1 96 ? 15.512 4.231 14.074 1.00 90.00 96 CYS A C 1
ATOM 740 O O . CYS A 1 96 ? 16.109 4.881 13.220 1.00 90.00 96 CYS A O 1
ATOM 742 N N . ASN A 1 97 ? 16.156 3.524 15.005 1.00 91.69 97 ASN A N 1
ATOM 743 C CA . ASN A 1 97 ? 17.613 3.504 15.101 1.00 91.69 97 ASN A CA 1
ATOM 744 C C . ASN A 1 97 ? 18.252 2.791 13.899 1.00 91.69 97 ASN A C 1
ATOM 746 O O . ASN A 1 97 ? 19.210 3.297 13.321 1.00 91.69 97 ASN A O 1
ATOM 750 N N . VAL A 1 98 ? 17.703 1.645 13.478 1.00 90.94 98 VAL A N 1
ATOM 751 C CA . VAL A 1 98 ? 18.156 0.952 12.259 1.00 90.94 98 VAL A CA 1
ATOM 752 C C . VAL A 1 98 ? 17.965 1.846 11.038 1.00 90.94 98 VAL A C 1
ATOM 754 O O . VAL A 1 98 ? 18.888 1.985 10.242 1.00 90.94 98 VAL A O 1
ATOM 757 N N . PHE A 1 99 ? 16.808 2.494 10.909 1.00 92.00 99 PHE A N 1
ATOM 758 C CA . PHE A 1 99 ? 16.534 3.424 9.816 1.00 92.00 99 PHE A CA 1
ATOM 759 C C . PHE A 1 99 ? 17.525 4.596 9.785 1.00 92.00 99 PHE A C 1
ATOM 761 O O . PHE A 1 99 ? 18.080 4.902 8.731 1.00 92.00 99 PHE A O 1
ATOM 768 N N . TYR A 1 100 ? 17.820 5.197 10.941 1.00 93.19 100 TYR A N 1
ATOM 769 C CA . TYR A 1 100 ? 18.823 6.255 11.056 1.00 93.19 100 TYR A CA 1
ATOM 770 C C . TYR A 1 100 ? 20.206 5.779 10.597 1.00 93.19 100 TYR A C 1
ATOM 772 O O . TYR A 1 100 ? 20.860 6.450 9.803 1.00 93.19 100 TYR A O 1
ATOM 780 N N . LEU A 1 101 ? 20.646 4.602 11.055 1.00 92.75 101 LEU A N 1
ATOM 781 C CA . LEU A 1 101 ? 21.947 4.043 10.680 1.00 92.75 101 LEU A CA 1
ATOM 782 C C . LEU A 1 101 ? 22.029 3.690 9.190 1.00 92.75 101 LEU A C 1
ATOM 784 O O . LEU A 1 101 ? 23.090 3.860 8.589 1.00 92.75 101 LEU A O 1
ATOM 788 N N . LEU A 1 102 ? 20.922 3.241 8.590 1.00 93.25 102 LEU A N 1
ATOM 789 C CA . LEU A 1 102 ? 20.836 2.999 7.149 1.00 93.25 102 LEU A CA 1
ATOM 790 C C . LEU A 1 102 ? 21.023 4.295 6.351 1.00 93.25 102 LEU A C 1
ATOM 792 O O . LEU A 1 102 ? 21.776 4.291 5.382 1.00 93.25 102 LEU A O 1
ATOM 796 N N . ILE A 1 103 ? 20.406 5.403 6.780 1.00 93.62 103 ILE A N 1
ATOM 797 C CA . ILE A 1 103 ? 20.597 6.722 6.148 1.00 93.62 103 ILE A CA 1
ATOM 798 C C . ILE A 1 103 ? 22.021 7.240 6.373 1.00 93.62 103 ILE A C 1
ATOM 800 O O . ILE A 1 103 ? 22.644 7.759 5.450 1.00 93.62 103 ILE A O 1
ATOM 804 N N . ALA A 1 104 ? 22.551 7.092 7.589 1.00 92.06 104 ALA A N 1
ATOM 805 C CA . ALA A 1 104 ? 23.891 7.557 7.935 1.00 92.06 104 ALA A CA 1
ATOM 806 C C . ALA A 1 104 ? 25.004 6.806 7.177 1.00 92.06 104 ALA A C 1
ATOM 808 O O . ALA A 1 104 ? 26.134 7.296 7.098 1.00 92.06 104 ALA A O 1
ATOM 809 N N . GLY A 1 105 ? 24.722 5.597 6.671 1.00 90.50 105 GLY A N 1
ATOM 810 C CA . GLY A 1 105 ? 25.622 4.804 5.825 1.00 90.50 105 GLY A CA 1
ATOM 811 C C . GLY A 1 105 ? 26.929 4.362 6.496 1.00 90.50 105 GLY A C 1
ATOM 812 O O . GLY A 1 105 ? 27.805 3.807 5.838 1.00 90.50 105 GLY A O 1
ATOM 813 N N . SER A 1 106 ? 27.098 4.617 7.796 1.00 90.19 106 SER A N 1
ATOM 814 C CA . SER A 1 106 ? 28.331 4.342 8.534 1.00 90.19 106 SER A CA 1
ATOM 815 C C . SER A 1 106 ? 28.068 4.105 10.020 1.00 90.19 106 SER A C 1
ATOM 817 O O . SER A 1 106 ? 27.344 4.855 10.680 1.00 90.19 106 SER A O 1
ATOM 819 N N . ILE A 1 107 ? 28.707 3.069 10.567 1.00 90.00 107 ILE A N 1
ATOM 820 C CA . ILE A 1 107 ? 28.585 2.671 11.976 1.00 90.00 107 ILE A CA 1
ATOM 821 C C . ILE A 1 107 ? 29.734 3.308 12.770 1.00 90.00 107 ILE A C 1
ATOM 823 O O . ILE A 1 107 ? 30.667 2.638 13.208 1.00 90.00 107 ILE A O 1
ATOM 827 N N . THR A 1 108 ? 29.700 4.634 12.907 1.00 92.00 108 THR A N 1
ATOM 828 C CA . THR A 1 108 ? 30.634 5.368 13.776 1.00 92.00 108 THR A CA 1
ATOM 829 C C . THR A 1 108 ? 30.046 5.510 15.186 1.00 92.00 108 THR A C 1
ATOM 831 O O . THR A 1 108 ? 28.822 5.565 15.329 1.00 92.00 108 THR A O 1
ATOM 834 N N . PRO A 1 109 ? 30.871 5.623 16.247 1.00 92.31 109 PRO A N 1
ATOM 835 C CA . PRO A 1 109 ? 30.371 5.881 17.602 1.00 92.31 109 PRO A CA 1
ATOM 836 C C . PRO A 1 109 ? 29.487 7.135 17.683 1.00 92.31 109 PRO A C 1
ATOM 838 O O . PRO A 1 109 ? 28.497 7.155 18.410 1.00 92.31 109 PRO A O 1
ATOM 841 N N . PHE A 1 110 ? 29.804 8.156 16.881 1.00 92.12 110 PHE A N 1
ATOM 842 C CA . PHE A 1 110 ? 29.003 9.370 16.754 1.00 92.12 110 PHE A CA 1
ATOM 843 C C . PHE A 1 110 ? 27.607 9.091 16.172 1.00 92.12 110 PHE A C 1
ATOM 845 O O . PHE A 1 110 ? 26.606 9.536 16.735 1.00 92.12 110 PHE A O 1
ATOM 852 N N . ASN A 1 111 ? 27.515 8.305 15.093 1.00 92.19 111 ASN A N 1
ATOM 853 C CA . ASN A 1 111 ? 26.234 7.934 14.480 1.00 92.19 111 ASN A CA 1
ATOM 854 C C . ASN A 1 111 ? 25.405 7.005 15.368 1.00 92.19 111 ASN A C 1
ATOM 856 O O . ASN A 1 111 ? 24.186 7.130 15.412 1.00 92.19 111 ASN A O 1
ATOM 860 N N . LEU A 1 112 ? 26.053 6.107 16.113 1.00 92.25 112 LEU A N 1
ATOM 861 C CA . LEU A 1 112 ? 25.371 5.261 17.092 1.00 92.25 112 LEU A CA 1
ATOM 862 C C . LEU A 1 112 ? 24.748 6.089 18.217 1.00 92.25 112 LEU A C 1
ATOM 864 O O . LEU A 1 112 ? 23.603 5.843 18.595 1.00 92.25 112 LEU A O 1
ATOM 868 N N . LEU A 1 113 ? 25.477 7.082 18.732 1.00 94.19 113 LEU A N 1
ATOM 869 C CA . LEU A 1 113 ? 24.983 7.948 19.799 1.00 94.19 113 LEU A CA 1
ATOM 870 C C . LEU A 1 113 ? 23.844 8.849 19.309 1.00 94.19 113 LEU A C 1
ATOM 872 O O . LEU A 1 113 ? 22.775 8.878 19.914 1.00 94.19 113 LEU A O 1
ATOM 876 N N . THR A 1 114 ? 24.055 9.555 18.198 1.00 92.88 114 THR A N 1
ATOM 877 C CA . THR A 1 114 ? 23.049 10.459 17.617 1.00 92.88 114 THR A CA 1
ATOM 878 C C . THR A 1 114 ? 21.801 9.701 17.157 1.00 92.88 114 THR A C 1
ATOM 880 O O . THR A 1 114 ? 20.684 10.133 17.449 1.00 92.88 114 THR A O 1
ATOM 883 N N . GLY A 1 115 ? 21.967 8.526 16.544 1.00 92.81 115 GLY A N 1
ATOM 884 C CA . GLY A 1 115 ? 20.872 7.626 16.182 1.00 92.81 115 GLY A CA 1
ATOM 885 C C . GLY A 1 115 ? 20.093 7.126 17.395 1.00 92.81 115 GLY A C 1
ATOM 886 O O . GLY A 1 115 ? 18.869 7.198 17.410 1.00 92.81 115 GLY A O 1
ATOM 887 N N . SER A 1 116 ? 20.784 6.719 18.464 1.00 93.00 116 SER A N 1
ATOM 888 C CA . SER A 1 116 ? 20.117 6.259 19.688 1.00 93.00 116 SER A CA 1
ATOM 889 C C . SER A 1 116 ? 19.331 7.383 20.363 1.00 93.00 116 SER A C 1
ATOM 891 O O . SER A 1 116 ? 18.188 7.178 20.762 1.00 93.00 116 SER A O 1
ATOM 893 N N . VAL A 1 117 ? 19.899 8.588 20.474 1.00 94.12 117 VAL A N 1
ATOM 894 C CA . VAL A 1 117 ? 19.209 9.732 21.097 1.00 94.12 117 VAL A CA 1
ATOM 895 C C . VAL A 1 117 ? 17.975 10.136 20.287 1.00 94.12 117 VAL A C 1
ATOM 897 O O . VAL A 1 117 ? 16.897 10.317 20.854 1.00 94.12 117 VAL A O 1
ATOM 900 N N . THR A 1 118 ? 18.105 10.229 18.962 1.00 92.19 118 THR A N 1
ATOM 901 C CA . THR A 1 118 ? 16.985 10.588 18.077 1.00 92.19 118 THR A CA 1
ATOM 902 C C . THR A 1 118 ? 15.906 9.507 18.051 1.00 92.19 118 THR A C 1
ATOM 904 O O . THR A 1 118 ? 14.724 9.824 18.177 1.00 92.19 118 THR A O 1
ATOM 907 N N . ALA A 1 119 ? 16.283 8.229 17.980 1.00 91.50 119 ALA A N 1
ATOM 908 C CA . ALA A 1 119 ? 15.346 7.110 18.030 1.00 91.50 119 ALA A CA 1
ATOM 909 C C . ALA A 1 119 ? 14.641 6.990 19.388 1.00 91.50 119 ALA A C 1
ATOM 911 O O . ALA A 1 119 ? 13.469 6.615 19.436 1.00 91.50 119 ALA A O 1
ATOM 912 N N . LEU A 1 120 ? 15.319 7.323 20.492 1.00 90.94 120 LEU A N 1
ATOM 913 C CA . LEU A 1 120 ? 14.712 7.359 21.823 1.00 90.94 120 LEU A CA 1
ATOM 914 C C . LEU A 1 120 ? 13.669 8.473 21.914 1.00 90.94 120 LEU A C 1
ATOM 916 O O . LEU A 1 120 ? 12.542 8.214 22.335 1.00 90.94 120 LEU A O 1
ATOM 920 N N . ALA A 1 121 ? 14.014 9.681 21.461 1.00 89.38 121 ALA A N 1
ATOM 921 C CA . ALA A 1 121 ? 13.080 10.801 21.403 1.00 89.38 121 ALA A CA 1
ATOM 922 C C . ALA A 1 121 ? 11.857 10.473 20.527 1.00 89.38 121 ALA A C 1
ATOM 924 O O . ALA A 1 121 ? 10.719 10.675 20.952 1.00 89.38 121 ALA A O 1
ATOM 925 N N . ALA A 1 122 ? 12.081 9.887 19.347 1.00 87.12 122 ALA A N 1
ATOM 926 C CA . ALA A 1 122 ? 11.013 9.446 18.453 1.00 87.12 122 ALA A CA 1
ATOM 927 C C . ALA A 1 122 ? 10.146 8.346 19.085 1.00 87.12 122 ALA A C 1
ATOM 929 O O . ALA A 1 122 ? 8.923 8.400 19.001 1.00 87.12 122 ALA A O 1
ATOM 930 N N . SER A 1 123 ? 10.747 7.366 19.764 1.00 85.75 123 SER A N 1
ATOM 931 C CA . SER A 1 123 ? 9.995 6.310 20.444 1.00 85.75 123 SER A CA 1
ATOM 932 C C . SER A 1 123 ? 9.109 6.869 21.560 1.00 85.75 123 SER A C 1
ATOM 934 O O . SER A 1 123 ? 7.935 6.514 21.642 1.00 85.75 123 SER A O 1
ATOM 936 N N . ILE A 1 124 ? 9.607 7.806 22.371 1.00 83.19 124 ILE A N 1
ATOM 937 C CA . ILE A 1 124 ? 8.793 8.450 23.414 1.00 83.19 124 ILE A CA 1
ATOM 938 C C . ILE A 1 124 ? 7.626 9.226 22.786 1.00 83.19 124 ILE A C 1
ATOM 940 O O . ILE A 1 124 ? 6.493 9.086 23.243 1.00 83.19 124 ILE A O 1
ATOM 944 N N . ALA A 1 125 ? 7.877 9.980 21.713 1.00 81.88 125 ALA A N 1
ATOM 945 C CA . ALA A 1 125 ? 6.854 10.780 21.041 1.00 81.88 125 ALA A CA 1
ATOM 946 C C . ALA A 1 125 ? 5.793 9.935 20.305 1.00 81.88 125 ALA A C 1
ATOM 948 O O . ALA A 1 125 ? 4.611 10.274 20.331 1.00 81.88 125 ALA A O 1
ATOM 949 N N . PHE A 1 126 ? 6.192 8.829 19.665 1.00 75.69 126 PHE A N 1
ATOM 950 C CA . PHE A 1 126 ? 5.344 8.084 18.724 1.00 75.69 126 PHE A CA 1
ATOM 951 C C . PHE A 1 126 ? 4.936 6.677 19.184 1.00 75.69 126 PHE A C 1
ATOM 953 O O . PHE A 1 126 ? 4.107 6.044 18.531 1.00 75.69 126 PHE A O 1
ATOM 960 N N . SER A 1 127 ? 5.437 6.168 20.316 1.00 67.31 127 SER A N 1
ATOM 961 C CA . SER A 1 127 ? 5.114 4.808 20.801 1.00 67.31 127 SER A CA 1
ATOM 962 C C . SER A 1 127 ? 3.617 4.541 21.003 1.00 67.31 127 SER A C 1
ATOM 964 O O . SER A 1 127 ? 3.195 3.385 20.925 1.00 67.31 127 SER A O 1
ATOM 966 N N . ASN A 1 128 ? 2.815 5.589 21.220 1.00 63.50 128 ASN A N 1
ATOM 967 C CA . ASN A 1 128 ? 1.360 5.496 21.358 1.00 63.50 128 ASN A CA 1
ATOM 968 C C . ASN A 1 128 ? 0.616 5.409 20.007 1.00 63.50 128 ASN A C 1
ATOM 970 O O . ASN A 1 128 ? -0.520 4.945 19.982 1.00 63.50 128 ASN A O 1
ATOM 974 N N . ILE A 1 129 ? 1.237 5.826 18.895 1.00 64.00 129 ILE A N 1
ATOM 975 C CA . ILE A 1 129 ? 0.609 5.905 17.562 1.00 64.00 129 ILE A CA 1
ATOM 976 C C . ILE A 1 129 ? 1.039 4.736 16.658 1.00 64.00 129 ILE A C 1
ATOM 978 O O . ILE A 1 129 ? 0.232 4.211 15.896 1.00 64.00 129 ILE A O 1
ATOM 982 N N . THR A 1 130 ? 2.298 4.294 16.738 1.00 59.69 130 THR A N 1
ATOM 983 C CA . THR A 1 130 ? 2.923 3.492 15.667 1.00 59.69 130 THR A CA 1
ATOM 984 C C . THR A 1 130 ? 2.424 2.045 15.546 1.00 59.69 130 THR A C 1
ATOM 986 O O . THR A 1 130 ? 2.447 1.482 14.454 1.00 59.69 130 THR A O 1
ATOM 989 N N . PHE A 1 131 ? 1.971 1.407 16.632 1.00 56.84 131 PHE A N 1
ATOM 990 C CA . PHE A 1 131 ? 1.593 -0.015 16.601 1.00 56.84 131 PHE A CA 1
ATOM 991 C C . PHE A 1 131 ? 0.238 -0.276 17.269 1.00 56.84 131 PHE A C 1
ATOM 993 O O . PHE A 1 131 ? 0.135 -0.371 18.495 1.00 56.84 131 PHE A O 1
ATOM 1000 N N . THR A 1 132 ? -0.800 -0.470 16.452 1.00 53.91 132 THR A N 1
ATOM 1001 C CA . THR A 1 132 ? -2.151 -0.859 16.902 1.00 53.91 132 THR A CA 1
ATOM 1002 C C . THR A 1 132 ? -2.220 -2.324 17.340 1.00 53.91 132 THR A C 1
ATOM 1004 O O . THR A 1 132 ? -2.940 -2.667 18.270 1.00 53.91 132 THR A O 1
ATOM 1007 N N . THR A 1 133 ? -1.401 -3.193 16.745 1.00 53.62 133 THR A N 1
ATOM 1008 C CA . THR A 1 133 ? -1.309 -4.618 17.090 1.00 53.62 133 THR A CA 1
ATOM 1009 C C . THR A 1 133 ? 0.061 -4.907 17.683 1.00 53.62 133 THR A C 1
ATOM 1011 O O . THR A 1 133 ? 1.057 -4.574 17.050 1.00 53.62 133 THR A O 1
ATOM 1014 N N . SER A 1 134 ? 0.132 -5.533 18.863 1.00 52.75 134 SER A N 1
ATOM 1015 C CA . SER A 1 134 ? 1.389 -6.035 19.437 1.00 52.75 134 SER A CA 1
ATOM 1016 C C . SER A 1 134 ? 1.953 -7.151 18.547 1.00 52.75 134 SER A C 1
ATOM 1018 O O . SER A 1 134 ? 1.407 -8.256 18.551 1.00 52.75 134 SER A O 1
ATOM 1020 N N . PRO A 1 135 ? 3.018 -6.912 17.761 1.00 55.69 135 PRO A N 1
ATOM 1021 C CA . PRO A 1 135 ? 3.545 -7.923 16.862 1.00 55.69 135 PRO A CA 1
ATOM 1022 C C . PRO A 1 135 ? 4.400 -8.887 17.687 1.00 55.69 135 PRO A C 1
ATOM 1024 O O . PRO A 1 135 ? 5.385 -8.475 18.299 1.00 55.69 135 PRO A O 1
ATOM 1027 N N . GLY A 1 136 ? 4.056 -10.174 17.722 1.00 58.50 136 GLY A N 1
ATOM 1028 C CA . GLY A 1 136 ? 4.943 -11.171 18.322 1.00 58.50 136 GLY A CA 1
ATOM 1029 C C . GLY A 1 136 ? 6.285 -11.187 17.583 1.00 58.50 136 GLY A C 1
ATOM 1030 O O . GLY A 1 136 ? 6.303 -11.366 16.366 1.00 58.50 136 GLY A O 1
ATOM 1031 N N . PHE A 1 137 ? 7.407 -11.026 18.296 1.00 57.69 137 PHE A N 1
ATOM 1032 C CA . PHE A 1 137 ? 8.753 -10.920 17.703 1.00 57.69 137 PHE A CA 1
ATOM 1033 C C . PHE A 1 137 ? 9.061 -12.021 16.672 1.00 57.69 137 PHE A C 1
ATOM 1035 O O . PHE A 1 137 ? 9.597 -11.738 15.603 1.00 57.69 137 PHE A O 1
ATOM 1042 N N . ILE A 1 138 ? 8.656 -13.264 16.954 1.00 61.69 138 ILE A N 1
ATOM 1043 C CA . ILE A 1 138 ? 8.858 -14.415 16.060 1.00 61.69 138 ILE A CA 1
ATOM 1044 C C . ILE A 1 138 ? 8.029 -14.282 14.773 1.00 61.69 138 ILE A C 1
ATOM 1046 O O . ILE A 1 138 ? 8.538 -14.506 13.675 1.00 61.69 138 ILE A O 1
ATOM 1050 N N . GLN A 1 139 ? 6.758 -13.883 14.886 1.00 68.00 139 GLN A N 1
ATOM 1051 C CA . GLN A 1 139 ? 5.882 -13.706 13.723 1.00 68.00 139 GLN A CA 1
ATOM 1052 C C . GLN A 1 139 ? 6.363 -12.553 12.839 1.00 68.00 139 GLN A C 1
ATOM 1054 O O . GLN A 1 139 ? 6.335 -12.669 11.613 1.00 68.00 139 GLN A O 1
ATOM 1059 N N . THR A 1 140 ? 6.864 -11.476 13.448 1.00 72.19 140 THR A N 1
ATOM 1060 C CA . THR A 1 140 ? 7.470 -10.349 12.731 1.00 72.19 140 THR A CA 1
ATOM 1061 C C . THR A 1 140 ? 8.738 -10.771 11.998 1.00 72.19 140 THR A C 1
ATOM 1063 O O . THR A 1 140 ? 8.864 -10.474 10.815 1.00 72.19 140 THR A O 1
ATOM 1066 N N . GLY A 1 141 ? 9.639 -11.524 12.639 1.00 74.88 141 GLY A N 1
ATOM 1067 C CA . GLY A 1 141 ? 10.862 -12.017 11.993 1.00 74.88 141 GLY A CA 1
ATOM 1068 C C . GLY A 1 141 ? 10.575 -12.911 10.782 1.00 74.88 141 GLY A C 1
ATOM 1069 O O . GLY A 1 141 ? 11.136 -12.709 9.705 1.00 74.88 141 GLY A O 1
ATOM 1070 N N . ILE A 1 142 ? 9.623 -13.842 10.914 1.00 79.75 142 ILE A N 1
ATOM 1071 C CA . ILE A 1 142 ? 9.180 -14.690 9.796 1.00 79.75 142 ILE A CA 1
ATOM 1072 C C . ILE A 1 142 ? 8.549 -13.843 8.682 1.00 79.75 142 ILE A C 1
ATOM 1074 O O . ILE A 1 142 ? 8.786 -14.104 7.501 1.00 79.75 142 ILE A O 1
ATOM 1078 N N . ARG A 1 143 ? 7.758 -12.822 9.031 1.00 82.44 143 ARG A N 1
ATOM 1079 C CA . ARG A 1 143 ? 7.152 -11.911 8.054 1.00 82.44 143 ARG A CA 1
ATOM 1080 C C . ARG A 1 143 ? 8.207 -11.106 7.302 1.00 82.44 143 ARG A C 1
ATOM 1082 O O . ARG A 1 143 ? 8.104 -11.017 6.087 1.00 82.44 143 ARG A O 1
ATOM 1089 N N . VAL A 1 144 ? 9.229 -10.588 7.986 1.00 82.62 144 VAL A N 1
ATOM 1090 C CA . VAL A 1 144 ? 10.357 -9.872 7.362 1.00 82.62 144 VAL A CA 1
ATOM 1091 C C . VAL A 1 144 ? 11.097 -10.781 6.383 1.00 82.62 144 VAL A C 1
ATOM 1093 O O . VAL A 1 144 ? 11.355 -10.375 5.254 1.00 82.62 144 VAL A O 1
ATOM 1096 N N . LEU A 1 145 ? 11.360 -12.036 6.757 1.00 86.25 145 LEU A N 1
ATOM 1097 C CA . LEU A 1 145 ? 11.992 -12.994 5.849 1.00 86.25 145 LEU A CA 1
ATOM 1098 C C . LEU A 1 145 ? 11.139 -13.248 4.596 1.00 86.25 145 LEU A C 1
ATOM 1100 O O . LEU A 1 145 ? 11.652 -13.240 3.479 1.00 86.25 145 LEU A O 1
ATOM 1104 N N . ARG A 1 146 ? 9.825 -13.441 4.763 1.00 87.94 146 ARG A N 1
ATOM 1105 C CA . ARG A 1 146 ? 8.902 -13.608 3.628 1.00 87.94 146 ARG A CA 1
ATOM 1106 C C . ARG A 1 146 ? 8.804 -12.342 2.781 1.00 87.94 146 ARG A C 1
ATOM 1108 O O . ARG A 1 146 ? 8.714 -12.451 1.563 1.00 87.94 146 ARG A O 1
ATOM 1115 N N . MET A 1 147 ? 8.874 -11.169 3.406 1.00 86.62 147 MET A N 1
ATOM 1116 C CA . MET A 1 147 ? 8.939 -9.884 2.714 1.00 86.62 147 MET A CA 1
ATOM 1117 C C . MET A 1 147 ? 10.191 -9.803 1.834 1.00 86.62 147 MET A C 1
ATOM 1119 O O . MET A 1 147 ? 10.108 -9.350 0.700 1.00 86.62 147 MET A O 1
ATOM 1123 N N . GLY A 1 148 ? 11.322 -10.340 2.301 1.00 88.19 148 GLY A N 1
ATOM 1124 C CA . GLY A 1 148 ? 12.550 -10.451 1.510 1.00 88.19 148 GLY A CA 1
ATOM 1125 C C . GLY A 1 148 ? 12.407 -11.293 0.234 1.00 88.19 148 GLY A C 1
ATOM 1126 O O . GLY A 1 148 ? 13.118 -11.041 -0.729 1.00 88.19 148 GLY A O 1
ATOM 1127 N N . VAL A 1 149 ? 11.471 -12.249 0.190 1.00 88.88 149 VAL A N 1
ATOM 1128 C CA . VAL A 1 149 ? 11.134 -13.014 -1.031 1.00 88.88 149 VAL A CA 1
ATOM 1129 C C . VAL A 1 149 ? 10.097 -12.279 -1.884 1.00 88.88 149 VAL A C 1
ATOM 1131 O O . VAL A 1 149 ? 10.150 -12.322 -3.110 1.00 88.88 149 VAL A O 1
ATOM 1134 N N . PHE A 1 150 ? 9.160 -11.589 -1.237 1.00 88.69 150 PHE A N 1
ATOM 1135 C CA . PHE A 1 150 ? 8.120 -10.809 -1.900 1.00 88.69 150 PHE A CA 1
ATOM 1136 C C . PHE A 1 150 ? 8.676 -9.601 -2.658 1.00 88.69 150 PHE A C 1
ATOM 1138 O O . PHE A 1 150 ? 8.239 -9.349 -3.773 1.00 88.69 150 PHE A O 1
ATOM 1145 N N . VAL A 1 151 ? 9.648 -8.877 -2.096 1.00 91.19 151 VAL A N 1
ATOM 1146 C CA . VAL A 1 151 ? 10.188 -7.652 -2.708 1.00 91.19 151 VAL A CA 1
ATOM 1147 C C . VAL A 1 151 ? 10.806 -7.913 -4.092 1.00 91.19 151 VAL A C 1
ATOM 1149 O O . VAL A 1 151 ? 10.409 -7.229 -5.031 1.00 91.19 151 VAL A O 1
ATOM 1152 N N . PRO A 1 152 ? 11.698 -8.905 -4.291 1.00 92.06 152 PRO A N 1
ATOM 1153 C CA . PRO A 1 152 ? 12.203 -9.240 -5.623 1.00 92.06 152 PRO A CA 1
ATOM 1154 C C . PRO A 1 152 ? 11.103 -9.664 -6.602 1.00 92.06 152 PRO A C 1
ATOM 1156 O O . PRO A 1 152 ? 11.149 -9.282 -7.767 1.00 92.06 152 PRO A O 1
ATOM 1159 N N . TYR A 1 153 ? 10.107 -10.425 -6.132 1.00 91.06 153 TYR A N 1
ATOM 1160 C CA . TYR A 1 153 ? 8.952 -10.808 -6.946 1.00 91.06 153 TYR A CA 1
ATOM 1161 C C . TYR A 1 153 ? 8.150 -9.578 -7.393 1.00 91.06 153 TYR A C 1
ATOM 1163 O O . TYR A 1 153 ? 7.864 -9.429 -8.575 1.00 91.06 153 TYR A O 1
ATOM 1171 N N . LEU A 1 154 ? 7.847 -8.662 -6.470 1.00 90.88 154 LEU A N 1
ATOM 1172 C CA . LEU A 1 154 ? 7.122 -7.432 -6.770 1.00 90.88 154 LEU A CA 1
ATOM 1173 C C . LEU A 1 154 ? 7.909 -6.542 -7.741 1.00 90.88 154 LEU A C 1
ATOM 1175 O O . LEU A 1 154 ? 7.337 -6.034 -8.696 1.00 90.88 154 LEU A O 1
ATOM 1179 N N . LEU A 1 155 ? 9.222 -6.388 -7.545 1.00 92.44 155 LEU A N 1
ATOM 1180 C CA . LEU A 1 155 ? 10.076 -5.626 -8.463 1.00 92.44 155 LEU A CA 1
ATOM 1181 C C . LEU A 1 155 ? 10.069 -6.210 -9.880 1.00 92.44 155 LEU A C 1
ATOM 1183 O O . LEU A 1 155 ? 10.081 -5.458 -10.852 1.00 92.44 155 LEU A O 1
ATOM 1187 N N . TRP A 1 156 ? 10.034 -7.537 -10.001 1.00 92.44 156 TRP A N 1
ATOM 1188 C CA . TRP A 1 156 ? 9.922 -8.209 -11.291 1.00 92.44 156 TRP A CA 1
ATOM 1189 C C . TRP A 1 156 ? 8.573 -7.949 -11.972 1.00 92.44 156 TRP A C 1
ATOM 1191 O O . TRP A 1 156 ? 8.549 -7.622 -13.159 1.00 92.44 156 TRP A O 1
ATOM 1201 N N . GLU A 1 157 ? 7.467 -8.037 -11.228 1.00 89.88 157 GLU A N 1
ATOM 1202 C CA . GLU A 1 157 ? 6.129 -7.707 -11.741 1.00 89.88 157 GLU A CA 1
ATOM 1203 C C . GLU A 1 157 ? 6.039 -6.235 -12.175 1.00 89.88 157 GLU A C 1
ATOM 1205 O O . GLU A 1 157 ? 5.607 -5.943 -13.290 1.00 89.88 157 GLU A O 1
ATOM 1210 N N . ILE A 1 158 ? 6.564 -5.310 -11.365 1.00 90.88 158 ILE A N 1
ATOM 1211 C CA . ILE A 1 158 ? 6.641 -3.881 -11.705 1.00 90.88 158 ILE A CA 1
ATOM 1212 C C . ILE A 1 158 ? 7.463 -3.665 -12.983 1.00 90.88 158 ILE A C 1
ATOM 1214 O O . ILE A 1 158 ? 7.073 -2.878 -13.846 1.00 90.88 158 ILE A O 1
ATOM 1218 N N . ALA A 1 159 ? 8.602 -4.345 -13.139 1.00 92.31 159 ALA A N 1
ATOM 1219 C CA . ALA A 1 159 ? 9.430 -4.224 -14.338 1.00 92.31 159 ALA A CA 1
ATOM 1220 C C . ALA A 1 159 ? 8.700 -4.730 -15.594 1.00 92.31 159 ALA A C 1
ATOM 1222 O O . ALA A 1 159 ? 8.714 -4.052 -16.622 1.00 92.31 159 ALA A O 1
ATOM 1223 N N . LYS A 1 160 ? 8.022 -5.883 -15.513 1.00 89.62 160 LYS A N 1
ATOM 1224 C CA . LYS A 1 160 ? 7.198 -6.414 -16.611 1.00 89.62 160 LYS A CA 1
ATOM 1225 C C . LYS A 1 160 ? 6.074 -5.461 -17.004 1.00 89.62 160 LYS A C 1
ATOM 1227 O O . LYS A 1 160 ? 5.927 -5.155 -18.186 1.00 89.62 160 LYS A O 1
ATOM 1232 N N . ALA A 1 161 ? 5.318 -4.973 -16.026 1.00 87.19 161 ALA A N 1
ATOM 1233 C CA . ALA A 1 161 ? 4.215 -4.054 -16.271 1.00 87.19 161 ALA A CA 1
ATOM 1234 C C . ALA A 1 161 ? 4.706 -2.707 -16.839 1.00 87.19 161 ALA A C 1
ATOM 1236 O O . ALA A 1 161 ? 4.086 -2.166 -17.753 1.00 87.19 161 ALA A O 1
ATOM 1237 N N . ASN A 1 162 ? 5.880 -2.216 -16.416 1.00 90.50 162 ASN A N 1
ATOM 1238 C CA . ASN A 1 162 ? 6.517 -1.035 -17.017 1.00 90.50 162 ASN A CA 1
ATOM 1239 C C . ASN A 1 162 ? 6.861 -1.233 -18.503 1.00 90.50 162 ASN A C 1
ATOM 1241 O O . ASN A 1 162 ? 6.717 -0.311 -19.306 1.00 90.50 162 ASN A O 1
ATOM 1245 N N . LEU A 1 163 ? 7.307 -2.425 -18.901 1.00 90.38 163 LEU A N 1
ATOM 1246 C CA . LEU A 1 163 ? 7.559 -2.717 -20.314 1.00 90.38 163 LEU A CA 1
ATOM 1247 C C . LEU A 1 163 ? 6.252 -2.781 -21.114 1.00 90.38 163 LEU A C 1
ATOM 1249 O O . LEU A 1 163 ? 6.190 -2.231 -22.214 1.00 90.38 163 LEU A O 1
ATOM 1253 N N . ALA A 1 164 ? 5.206 -3.391 -20.548 1.00 87.75 164 ALA A N 1
ATOM 1254 C CA . ALA A 1 164 ? 3.889 -3.460 -21.177 1.00 87.75 164 ALA A CA 1
ATOM 1255 C C . ALA A 1 164 ? 3.290 -2.061 -21.400 1.00 87.75 164 ALA A C 1
ATOM 1257 O O . ALA A 1 164 ? 2.886 -1.737 -22.518 1.00 87.75 164 ALA A O 1
ATOM 1258 N N . ILE A 1 165 ? 3.310 -1.194 -20.381 1.00 89.44 165 ILE A N 1
ATOM 1259 C CA . ILE A 1 165 ? 2.800 0.177 -20.518 1.00 89.44 165 ILE A CA 1
ATOM 1260 C C . ILE A 1 165 ? 3.647 1.006 -21.489 1.00 89.44 165 ILE A C 1
ATOM 1262 O O . ILE A 1 165 ? 3.100 1.766 -22.283 1.00 89.44 165 ILE A O 1
ATOM 1266 N N . THR A 1 166 ? 4.972 0.824 -21.489 1.00 90.81 166 THR A N 1
ATOM 1267 C CA . THR A 1 166 ? 5.860 1.518 -22.432 1.00 90.81 166 THR A CA 1
ATOM 1268 C C . THR A 1 166 ? 5.503 1.154 -23.869 1.00 90.81 166 THR A C 1
ATOM 1270 O O . THR A 1 166 ? 5.411 2.037 -24.718 1.00 90.81 166 THR A O 1
ATOM 1273 N N . TYR A 1 167 ? 5.248 -0.130 -24.144 1.00 89.75 167 TYR A N 1
ATOM 1274 C CA . TYR A 1 167 ? 4.801 -0.573 -25.463 1.00 89.75 167 TYR A CA 1
ATOM 1275 C C . TYR A 1 167 ? 3.495 0.111 -25.884 1.00 89.75 167 TYR A C 1
ATOM 1277 O O . TYR A 1 167 ? 3.414 0.613 -27.001 1.00 89.75 167 TYR A O 1
ATOM 1285 N N . ILE A 1 168 ? 2.509 0.187 -24.986 1.00 88.44 168 ILE A N 1
ATOM 1286 C CA . ILE A 1 168 ? 1.218 0.834 -25.262 1.00 88.44 168 ILE A CA 1
ATOM 1287 C C . ILE A 1 168 ? 1.404 2.317 -25.580 1.00 88.44 168 ILE A C 1
ATOM 1289 O O . ILE A 1 168 ? 0.860 2.781 -26.576 1.00 88.44 168 ILE A O 1
ATOM 1293 N N . ILE A 1 169 ? 2.209 3.038 -24.792 1.00 89.38 169 ILE A N 1
ATOM 1294 C CA . ILE A 1 169 ? 2.477 4.473 -24.991 1.00 89.38 169 ILE A CA 1
ATOM 1295 C C . ILE A 1 169 ? 3.169 4.736 -26.337 1.00 89.38 169 ILE A C 1
ATOM 1297 O O . ILE A 1 169 ? 2.884 5.738 -26.989 1.00 89.38 169 ILE A O 1
ATOM 1301 N N . LEU A 1 170 ? 4.082 3.856 -26.761 1.00 91.06 170 LEU A N 1
ATOM 1302 C CA . LEU A 1 170 ? 4.771 3.981 -28.051 1.00 91.06 170 LEU A CA 1
ATOM 1303 C C . LEU A 1 170 ? 3.911 3.516 -29.236 1.00 91.06 170 LEU A C 1
ATOM 1305 O O . LEU A 1 170 ? 4.261 3.791 -30.386 1.00 91.06 170 LEU A O 1
ATOM 1309 N N . HIS A 1 171 ? 2.814 2.800 -28.985 1.00 90.62 171 HIS A N 1
ATOM 1310 C CA . HIS A 1 171 ? 1.955 2.293 -30.040 1.00 90.62 171 HIS A CA 1
ATOM 1311 C C . HIS A 1 171 ? 1.088 3.431 -30.610 1.00 90.62 171 HIS A C 1
ATOM 1313 O O . HIS A 1 171 ? 0.360 4.080 -29.861 1.00 90.62 171 HIS A O 1
ATOM 1319 N N . PRO A 1 172 ? 1.083 3.664 -31.936 1.00 86.56 172 PRO A N 1
ATOM 1320 C CA . PRO A 1 172 ? 0.379 4.802 -32.540 1.00 86.56 172 PRO A CA 1
ATOM 1321 C C . PRO A 1 172 ? -1.142 4.756 -32.350 1.00 86.56 172 PRO A C 1
ATOM 1323 O O . PRO A 1 172 ? -1.798 5.789 -32.420 1.00 86.56 172 PRO A O 1
ATOM 1326 N N . SER A 1 173 ? -1.707 3.567 -32.122 1.00 86.31 173 SER A N 1
ATOM 1327 C CA . SER A 1 173 ? -3.141 3.397 -31.868 1.00 86.31 173 SER A CA 1
ATOM 1328 C C . SER A 1 173 ? -3.536 3.502 -30.392 1.00 86.31 173 SER A C 1
ATOM 1330 O O . SER A 1 173 ? -4.725 3.389 -30.126 1.00 86.31 173 SER A O 1
ATOM 1332 N N . LEU A 1 174 ? -2.573 3.648 -29.463 1.00 84.69 174 LEU A N 1
ATOM 1333 C CA . LEU A 1 174 ? -2.785 3.739 -28.008 1.00 84.69 174 LEU A CA 1
ATOM 1334 C C . LEU A 1 174 ? -3.915 2.818 -27.499 1.00 84.69 174 LEU A C 1
ATOM 1336 O O . LEU A 1 174 ? -4.961 3.315 -27.084 1.00 84.69 174 LEU A O 1
ATOM 1340 N N . PRO A 1 175 ? -3.749 1.483 -27.563 1.00 84.19 175 PRO A N 1
ATOM 1341 C CA . PRO A 1 175 ? -4.792 0.549 -27.152 1.00 84.19 175 PRO A CA 1
ATOM 1342 C C . PRO A 1 175 ? -4.975 0.594 -25.627 1.00 84.19 175 PRO A C 1
ATOM 1344 O O . PRO A 1 175 ? -4.290 -0.111 -24.885 1.00 84.19 175 PRO A O 1
ATOM 1347 N N . ILE A 1 176 ? -5.878 1.460 -25.171 1.00 89.06 176 ILE A N 1
ATOM 1348 C CA . ILE A 1 176 ? -6.311 1.591 -23.779 1.00 89.06 176 ILE A CA 1
ATOM 1349 C C . ILE A 1 176 ? -7.775 1.172 -23.667 1.00 89.06 176 ILE A C 1
ATOM 1351 O O . ILE A 1 176 ? -8.571 1.427 -24.567 1.00 89.06 176 ILE A O 1
ATOM 1355 N N . ASP A 1 177 ? -8.105 0.530 -22.554 1.00 88.62 177 ASP A N 1
ATOM 1356 C CA . ASP A 1 177 ? -9.450 0.063 -22.221 1.00 88.62 177 ASP A CA 1
ATOM 1357 C C . ASP A 1 177 ? -9.682 0.324 -20.723 1.00 88.62 177 ASP A C 1
ATOM 1359 O O . ASP A 1 177 ? -9.484 -0.571 -19.893 1.00 88.62 177 ASP A O 1
ATOM 1363 N N . PRO A 1 178 ? -9.938 1.589 -20.342 1.00 91.00 178 PRO A N 1
ATOM 1364 C CA . PRO A 1 178 ? -10.044 1.969 -18.946 1.00 91.00 178 PRO A CA 1
ATOM 1365 C C . PRO A 1 178 ? -11.346 1.459 -18.319 1.00 91.00 178 PRO A C 1
ATOM 1367 O O . PRO A 1 178 ? -12.426 1.688 -18.851 1.00 91.00 178 PRO A O 1
ATOM 1370 N N . GLU A 1 179 ? -11.260 0.834 -17.145 1.00 90.75 179 GLU A N 1
ATOM 1371 C CA . GLU A 1 179 ? -12.432 0.323 -16.420 1.00 90.75 179 GLU A CA 1
ATOM 1372 C C . GLU A 1 179 ? -12.231 0.423 -14.905 1.00 90.75 179 GLU A C 1
ATOM 1374 O O . GLU A 1 179 ? -11.115 0.232 -14.403 1.00 90.75 179 GLU A O 1
ATOM 1379 N N . MET A 1 180 ? -13.311 0.704 -14.171 1.00 90.56 180 MET A N 1
ATOM 1380 C CA . MET A 1 180 ? -13.350 0.657 -12.710 1.00 90.56 180 MET A CA 1
ATOM 1381 C C . MET A 1 180 ? -13.967 -0.663 -12.234 1.00 90.56 180 MET A C 1
ATOM 1383 O O . MET A 1 180 ? -15.055 -1.039 -12.659 1.00 90.56 180 MET A O 1
ATOM 1387 N N . GLN A 1 181 ? -13.291 -1.357 -11.320 1.00 88.19 181 GLN A N 1
ATOM 1388 C CA . GLN A 1 181 ? -13.773 -2.611 -10.738 1.00 88.19 181 GLN A CA 1
ATOM 1389 C C . GLN A 1 181 ? -13.697 -2.571 -9.213 1.00 88.19 181 GLN A C 1
ATOM 1391 O O . GLN A 1 181 ? -12.704 -2.121 -8.633 1.00 88.19 181 GLN A O 1
ATOM 1396 N N . GLN A 1 182 ? -14.726 -3.105 -8.561 1.00 85.56 182 GLN A N 1
ATOM 1397 C CA . GLN A 1 182 ? -14.706 -3.408 -7.138 1.00 85.56 182 GLN A CA 1
ATOM 1398 C C . GLN A 1 182 ? -14.068 -4.783 -6.923 1.00 85.56 182 GLN A C 1
ATOM 1400 O O . GLN A 1 182 ? -14.559 -5.802 -7.411 1.00 85.56 182 GLN A O 1
ATOM 1405 N N . PHE A 1 183 ? -12.983 -4.826 -6.157 1.00 85.94 183 PHE A N 1
ATOM 1406 C CA . PHE A 1 183 ? -12.228 -6.033 -5.848 1.00 85.94 183 PHE A CA 1
ATOM 1407 C C . PHE A 1 183 ? -12.347 -6.389 -4.363 1.00 85.94 183 PHE A C 1
ATOM 1409 O O . PHE A 1 183 ? -11.799 -5.716 -3.485 1.00 85.94 183 PHE A O 1
ATOM 1416 N N . ARG A 1 184 ? -13.017 -7.502 -4.057 1.00 84.62 184 ARG A N 1
ATOM 1417 C CA . ARG A 1 184 ? -13.110 -8.035 -2.689 1.00 84.62 184 ARG A CA 1
ATOM 1418 C C . ARG A 1 184 ? -11.873 -8.870 -2.359 1.00 84.62 184 ARG A C 1
ATOM 1420 O O . ARG A 1 184 ? -11.807 -10.074 -2.626 1.00 84.62 184 ARG A O 1
ATOM 1427 N N . ALA A 1 185 ? -10.880 -8.236 -1.741 1.00 82.69 185 ALA A N 1
ATOM 1428 C CA . ALA A 1 185 ? -9.659 -8.922 -1.345 1.00 82.69 185 ALA A CA 1
ATOM 1429 C C . ALA A 1 185 ? -9.913 -9.917 -0.199 1.00 82.69 185 ALA A C 1
ATOM 1431 O O . ALA A 1 185 ? -10.462 -9.595 0.848 1.00 82.69 185 ALA A O 1
ATOM 1432 N N . GLY A 1 186 ? -9.418 -11.143 -0.341 1.00 81.25 186 GLY A N 1
ATOM 1433 C CA . GLY A 1 186 ? -9.328 -12.120 0.748 1.00 81.25 186 GLY A CA 1
ATOM 1434 C C . GLY A 1 186 ? -8.062 -11.935 1.579 1.00 81.25 186 GLY A C 1
ATOM 1435 O O . GLY A 1 186 ? -7.367 -12.909 1.882 1.00 81.25 186 GLY A O 1
ATOM 1436 N N . VAL A 1 187 ? -7.742 -10.687 1.914 1.00 80.94 187 VAL A N 1
ATOM 1437 C CA . VAL A 1 187 ? -6.760 -10.330 2.939 1.00 80.94 187 VAL A CA 1
ATOM 1438 C C . VAL A 1 187 ? -7.485 -9.537 4.021 1.00 80.94 187 VAL A C 1
ATOM 1440 O O . VAL A 1 187 ? -8.328 -8.699 3.736 1.00 80.94 187 VAL A O 1
ATOM 1443 N N . ARG A 1 188 ? -7.191 -9.841 5.282 1.00 77.12 188 ARG A N 1
ATOM 1444 C CA . ARG A 1 188 ? -7.794 -9.216 6.463 1.00 77.12 188 ARG A CA 1
ATOM 1445 C C . ARG A 1 188 ? -6.756 -8.440 7.266 1.00 77.12 188 ARG A C 1
ATOM 1447 O O . ARG A 1 188 ? -5.710 -8.989 7.627 1.00 77.12 188 ARG A O 1
ATOM 1454 N N . GLY A 1 189 ? -7.094 -7.207 7.619 1.00 75.25 189 GLY A N 1
ATOM 1455 C CA . GLY A 1 189 ? -6.291 -6.331 8.469 1.00 75.25 189 GLY A CA 1
ATOM 1456 C C . GLY A 1 189 ? -5.599 -5.210 7.697 1.00 75.25 189 GLY A C 1
ATOM 1457 O O . GLY A 1 189 ? -5.275 -5.357 6.520 1.00 75.25 189 GLY A O 1
ATOM 1458 N N . ALA A 1 190 ? -5.335 -4.106 8.398 1.00 80.69 190 ALA A N 1
ATOM 1459 C CA . ALA A 1 190 ? -4.845 -2.866 7.796 1.00 80.69 190 ALA A CA 1
ATOM 1460 C C . ALA A 1 190 ? -3.524 -3.043 7.027 1.00 80.69 190 ALA A C 1
ATOM 1462 O O . ALA A 1 190 ? -3.422 -2.627 5.881 1.00 80.69 190 ALA A O 1
ATOM 1463 N N . LEU A 1 191 ? -2.522 -3.715 7.613 1.00 82.69 191 LEU A N 1
ATOM 1464 C CA . LEU A 1 191 ? -1.214 -3.893 6.963 1.00 82.69 191 LEU A CA 1
ATOM 1465 C C . LEU A 1 191 ? -1.277 -4.757 5.684 1.00 82.69 191 LEU A C 1
ATOM 1467 O O . LEU A 1 191 ? -0.720 -4.329 4.671 1.00 82.69 191 LEU A O 1
ATOM 1471 N N . PRO A 1 192 ? -1.927 -5.942 5.673 1.00 85.38 192 PRO A N 1
ATOM 1472 C CA . PRO A 1 192 ? -2.127 -6.711 4.444 1.00 85.38 192 PRO A CA 1
ATOM 1473 C C . PRO A 1 192 ? -2.890 -5.952 3.355 1.00 85.38 192 PRO A C 1
ATOM 1475 O O . PRO A 1 192 ? -2.446 -5.961 2.210 1.00 85.38 192 PRO A O 1
ATOM 1478 N N . VAL A 1 193 ? -3.999 -5.285 3.706 1.00 88.00 193 VAL A N 1
ATOM 1479 C CA . VAL A 1 193 ? -4.816 -4.514 2.750 1.00 88.00 193 VAL A CA 1
ATOM 1480 C C . VAL A 1 193 ? -4.001 -3.363 2.162 1.00 88.00 193 VAL A C 1
ATOM 1482 O O . VAL A 1 193 ? -3.900 -3.254 0.945 1.00 88.00 193 VAL A O 1
ATOM 1485 N N . MET A 1 194 ? -3.321 -2.585 3.008 1.00 89.69 194 MET A N 1
ATOM 1486 C CA . MET A 1 194 ? -2.428 -1.504 2.581 1.00 89.69 194 MET A CA 1
ATOM 1487 C C . MET A 1 194 ? -1.309 -2.016 1.667 1.00 89.69 194 MET A C 1
ATOM 1489 O O . MET A 1 194 ? -1.003 -1.400 0.650 1.00 89.69 194 MET A O 1
ATOM 1493 N N . THR A 1 195 ? -0.688 -3.150 2.010 1.00 90.69 195 THR A N 1
ATOM 1494 C CA . THR A 1 195 ? 0.387 -3.726 1.186 1.00 90.69 195 THR A CA 1
ATOM 1495 C C . THR A 1 195 ? -0.141 -4.136 -0.186 1.00 90.69 195 THR A C 1
ATOM 1497 O O . THR A 1 195 ? 0.526 -3.887 -1.186 1.00 90.69 195 THR A O 1
ATOM 1500 N N . LEU A 1 196 ? -1.334 -4.737 -0.244 1.00 93.00 196 LEU A N 1
ATOM 1501 C CA . LEU A 1 196 ? -1.975 -5.121 -1.499 1.00 93.00 196 LEU A CA 1
ATOM 1502 C C . LEU A 1 196 ? -2.339 -3.901 -2.348 1.00 93.00 196 LEU A C 1
ATOM 1504 O O . LEU A 1 196 ? -1.905 -3.836 -3.494 1.00 93.00 196 LEU A O 1
ATOM 1508 N N . ALA A 1 197 ? -3.051 -2.928 -1.776 1.00 93.19 197 ALA A N 1
ATOM 1509 C CA . ALA A 1 197 ? -3.452 -1.698 -2.459 1.00 93.19 197 ALA A CA 1
ATOM 1510 C C . ALA A 1 197 ? -2.241 -0.956 -3.052 1.00 93.19 197 ALA A C 1
ATOM 1512 O O . ALA A 1 197 ? -2.219 -0.639 -4.239 1.00 93.19 197 ALA A O 1
ATOM 1513 N N . ASN A 1 198 ? -1.177 -0.775 -2.261 1.00 93.50 198 ASN A N 1
ATOM 1514 C CA . ASN A 1 198 ? 0.048 -0.129 -2.738 1.00 93.50 198 ASN A CA 1
ATOM 1515 C C . ASN A 1 198 ? 0.767 -0.946 -3.817 1.00 93.50 198 ASN A C 1
ATOM 1517 O O . ASN A 1 198 ? 1.326 -0.370 -4.743 1.00 93.50 198 ASN A O 1
ATOM 1521 N N . SER A 1 199 ? 0.759 -2.278 -3.720 1.00 92.81 199 SER A N 1
ATOM 1522 C CA . SER A 1 199 ? 1.376 -3.135 -4.743 1.00 92.81 199 SER A CA 1
ATOM 1523 C C . SER A 1 199 ? 0.628 -3.057 -6.075 1.00 92.81 199 SER A C 1
ATOM 1525 O O . SER A 1 199 ? 1.264 -3.049 -7.125 1.00 92.81 199 SER A O 1
ATOM 1527 N N . ILE A 1 200 ? -0.704 -2.964 -6.030 1.00 93.06 200 ILE A N 1
ATOM 1528 C CA . ILE A 1 200 ? -1.550 -2.748 -7.210 1.00 93.06 200 ILE A CA 1
ATOM 1529 C C . ILE A 1 200 ? -1.231 -1.376 -7.809 1.00 93.06 200 ILE A C 1
ATOM 1531 O O . ILE A 1 200 ? -0.837 -1.297 -8.963 1.00 93.06 200 ILE A O 1
ATOM 1535 N N . THR A 1 201 ? -1.261 -0.304 -7.016 1.00 92.19 201 THR A N 1
ATOM 1536 C CA . THR A 1 201 ? -0.956 1.052 -7.509 1.00 92.19 201 THR A CA 1
ATOM 1537 C C . THR A 1 201 ? 0.465 1.196 -8.072 1.00 92.19 201 THR A C 1
ATOM 1539 O O . THR A 1 201 ? 0.689 1.959 -9.007 1.00 92.19 201 THR A O 1
ATOM 1542 N N . LEU A 1 202 ? 1.445 0.468 -7.527 1.00 90.75 202 LEU A N 1
ATOM 1543 C CA . LEU A 1 202 ? 2.817 0.461 -8.047 1.00 90.75 202 LEU A CA 1
ATOM 1544 C C . LEU A 1 202 ? 2.977 -0.331 -9.347 1.00 90.75 202 LEU A C 1
ATOM 1546 O O . LEU A 1 202 ? 4.015 -0.194 -9.991 1.00 90.75 202 LEU A O 1
ATOM 1550 N N . THR A 1 203 ? 2.002 -1.164 -9.714 1.00 88.06 203 THR A N 1
ATOM 1551 C CA . THR A 1 203 ? 2.011 -1.932 -10.959 1.00 88.06 203 THR A CA 1
ATOM 1552 C C . THR A 1 203 ? 1.412 -1.056 -12.067 1.00 88.06 203 THR A C 1
ATOM 1554 O O . THR A 1 203 ? 0.223 -0.735 -12.017 1.00 88.06 203 THR A O 1
ATOM 1557 N N . PRO A 1 204 ? 2.211 -0.615 -13.057 1.00 82.00 204 PRO A N 1
ATOM 1558 C CA . PRO A 1 204 ? 1.731 0.268 -14.113 1.00 82.00 204 PRO A CA 1
ATOM 1559 C C . PRO A 1 204 ? 0.519 -0.301 -14.849 1.00 82.00 204 PRO A C 1
ATOM 1561 O O . PRO A 1 204 ? 0.516 -1.463 -15.246 1.00 82.00 204 PRO A O 1
ATOM 1564 N N . GLY A 1 205 ? -0.492 0.544 -15.059 1.00 84.25 205 GLY A N 1
ATOM 1565 C CA . GLY A 1 205 ? -1.765 0.148 -15.663 1.00 84.25 205 GLY A CA 1
ATOM 1566 C C . GLY A 1 205 ? -2.871 -0.169 -14.652 1.00 84.25 205 GLY A C 1
ATOM 1567 O O . GLY A 1 205 ? -4.002 -0.398 -15.076 1.00 84.25 205 GLY A O 1
ATOM 1568 N N . THR A 1 206 ? -2.589 -0.127 -13.344 1.00 92.25 206 THR A N 1
ATOM 1569 C CA . THR A 1 206 ? -3.600 -0.228 -12.280 1.00 92.25 206 THR A CA 1
ATOM 1570 C C . THR A 1 206 ? -3.435 0.853 -11.211 1.00 92.25 206 THR A C 1
ATOM 1572 O O . THR A 1 206 ? -2.319 1.260 -10.897 1.00 92.25 206 THR A O 1
ATOM 1575 N N . LEU A 1 207 ? -4.544 1.307 -10.625 1.00 93.19 207 LEU A N 1
ATOM 1576 C CA . LEU A 1 207 ? -4.585 2.307 -9.556 1.00 93.19 207 LEU A CA 1
ATOM 1577 C C . LEU A 1 207 ? -5.672 1.940 -8.545 1.00 93.19 207 LEU A C 1
ATOM 1579 O O . LEU A 1 207 ? -6.834 1.814 -8.918 1.00 93.19 207 LEU A O 1
ATOM 1583 N N . THR A 1 208 ? -5.321 1.822 -7.265 1.00 92.81 208 THR A N 1
ATOM 1584 C CA . THR A 1 208 ? -6.333 1.734 -6.200 1.00 92.81 208 THR A CA 1
ATOM 1585 C C . THR A 1 208 ? -6.854 3.139 -5.894 1.00 92.81 208 THR A C 1
ATOM 1587 O O . THR A 1 208 ? -6.065 4.002 -5.510 1.00 92.81 208 THR A O 1
ATOM 1590 N N . VAL A 1 209 ? -8.154 3.363 -6.089 1.00 90.81 209 VAL A N 1
ATOM 1591 C CA . VAL A 1 209 ? -8.837 4.653 -5.893 1.00 90.81 209 VAL A CA 1
ATOM 1592 C C . VAL A 1 209 ? -9.324 4.790 -4.459 1.00 90.81 209 VAL A C 1
ATOM 1594 O O . VAL A 1 209 ? -9.076 5.812 -3.826 1.00 90.81 209 VAL A O 1
ATOM 1597 N N . ASP A 1 210 ? -9.980 3.749 -3.950 1.00 87.06 210 ASP A N 1
ATOM 1598 C CA . ASP A 1 210 ? -10.580 3.758 -2.622 1.00 87.06 210 ASP A CA 1
ATOM 1599 C C . ASP A 1 210 ? -10.534 2.370 -1.970 1.00 87.06 210 ASP A C 1
ATOM 1601 O O . ASP A 1 210 ? -10.417 1.339 -2.649 1.00 87.06 210 ASP A O 1
ATOM 1605 N N . VAL A 1 211 ? -10.575 2.354 -0.640 1.00 82.12 211 VAL A N 1
ATOM 1606 C CA . VAL A 1 211 ? -10.537 1.156 0.197 1.00 82.12 211 VAL A CA 1
ATOM 1607 C C . VAL A 1 211 ? -11.570 1.308 1.308 1.00 82.12 211 VAL A C 1
ATOM 1609 O O . VAL A 1 211 ? -11.285 1.908 2.343 1.00 82.12 211 VAL A O 1
ATOM 1612 N N . ASP A 1 212 ? -12.727 0.692 1.095 1.00 76.81 212 ASP A N 1
ATOM 1613 C CA . ASP A 1 212 ? -13.826 0.653 2.062 1.00 76.81 212 ASP A CA 1
ATOM 1614 C C . ASP A 1 212 ? -14.273 -0.810 2.274 1.00 76.81 212 ASP A C 1
ATOM 1616 O O . ASP A 1 212 ? -13.466 -1.634 2.722 1.00 76.81 212 ASP A O 1
ATOM 1620 N N . ASP A 1 213 ? -15.478 -1.198 1.842 1.00 71.75 213 ASP A N 1
ATOM 1621 C CA . ASP A 1 213 ? -15.948 -2.600 1.826 1.00 71.75 213 ASP A CA 1
ATOM 1622 C C . ASP A 1 213 ? -15.208 -3.517 0.829 1.00 71.75 213 ASP A C 1
ATOM 1624 O O . ASP A 1 213 ? -15.326 -4.750 0.842 1.00 71.75 213 ASP A O 1
ATOM 1628 N N . GLY A 1 214 ? -14.415 -2.913 -0.050 1.00 80.88 214 GLY A N 1
ATOM 1629 C CA . GLY A 1 214 ? -13.580 -3.556 -1.052 1.00 80.88 214 GLY A CA 1
ATOM 1630 C C . GLY A 1 214 ? -12.530 -2.579 -1.573 1.00 80.88 214 GLY A C 1
ATOM 1631 O O . GLY A 1 214 ? -12.494 -1.416 -1.177 1.00 80.88 214 GLY A O 1
ATOM 1632 N N . LEU A 1 215 ? -11.651 -3.054 -2.454 1.00 85.94 215 LEU A N 1
ATOM 1633 C CA . LEU A 1 215 ? -10.693 -2.195 -3.142 1.00 85.94 215 LEU A CA 1
ATOM 1634 C C . LEU A 1 215 ? -11.315 -1.748 -4.461 1.00 85.94 215 LEU A C 1
ATOM 1636 O O . LEU A 1 215 ? -11.566 -2.581 -5.331 1.00 85.94 215 LEU A O 1
ATOM 1640 N N . TYR A 1 216 ? -11.531 -0.451 -4.621 1.00 90.00 216 TYR A N 1
ATOM 1641 C CA . TYR A 1 216 ? -11.942 0.131 -5.893 1.00 90.00 216 TYR A CA 1
ATOM 1642 C C . TYR A 1 216 ? -10.695 0.366 -6.732 1.00 90.00 216 TYR A C 1
ATOM 1644 O O . TYR A 1 216 ? -9.816 1.142 -6.351 1.00 90.00 216 TYR A O 1
ATOM 1652 N N . ILE A 1 217 ? -10.580 -0.349 -7.847 1.00 92.75 217 ILE A N 1
ATOM 1653 C CA . ILE A 1 217 ? -9.378 -0.348 -8.676 1.00 92.75 217 ILE A CA 1
ATOM 1654 C C . ILE A 1 217 ? -9.743 0.134 -10.070 1.00 92.75 217 ILE A C 1
ATOM 1656 O O . ILE A 1 217 ? -10.623 -0.415 -10.730 1.00 92.75 217 ILE A O 1
ATOM 1660 N N . HIS A 1 218 ? -9.023 1.148 -10.526 1.00 92.94 218 HIS A N 1
ATOM 1661 C CA . HIS A 1 218 ? -9.041 1.592 -11.902 1.00 92.94 218 HIS A CA 1
ATOM 1662 C C . HIS A 1 218 ? -7.945 0.867 -12.685 1.00 92.94 218 HIS A C 1
ATOM 1664 O O . HIS A 1 218 ? -6.779 0.849 -12.283 1.00 92.94 218 HIS A O 1
ATOM 1670 N N . THR A 1 219 ? -8.321 0.257 -13.799 1.00 92.81 219 THR A N 1
ATOM 1671 C CA . THR A 1 219 ? -7.417 -0.436 -14.723 1.00 92.81 219 THR A CA 1
ATOM 1672 C C . THR A 1 219 ? -7.379 0.328 -16.033 1.00 92.81 219 THR A C 1
ATOM 1674 O O . THR A 1 219 ? -8.417 0.813 -16.460 1.00 92.81 219 THR A O 1
ATOM 1677 N N . LEU A 1 220 ? -6.207 0.457 -16.654 1.00 91.19 220 LEU A N 1
ATOM 1678 C CA . LEU A 1 220 ? -6.032 1.193 -17.912 1.00 91.19 220 LEU A CA 1
ATOM 1679 C C . LEU A 1 220 ? -6.155 0.289 -19.150 1.00 91.19 220 LEU A C 1
ATOM 1681 O O . LEU A 1 220 ? -6.372 0.778 -20.257 1.00 91.19 220 LEU A O 1
ATOM 1685 N N . THR A 1 221 ? -5.938 -1.017 -18.982 1.00 89.88 221 THR A N 1
ATOM 1686 C CA . THR A 1 221 ? -5.875 -1.987 -20.079 1.00 89.88 221 THR A CA 1
ATOM 1687 C C . THR A 1 221 ? -6.514 -3.312 -19.685 1.00 89.88 221 THR A C 1
ATOM 1689 O O . THR A 1 221 ? -6.472 -3.719 -18.520 1.00 89.88 221 THR A O 1
ATOM 1692 N N . GLU A 1 222 ? -7.006 -4.045 -20.685 1.00 88.25 222 GLU A N 1
ATOM 1693 C CA . GLU A 1 222 ? -7.521 -5.408 -20.517 1.00 88.25 222 GLU A CA 1
ATOM 1694 C C . GLU A 1 222 ? -6.460 -6.357 -19.926 1.00 88.25 222 GLU A C 1
ATOM 1696 O O . GLU A 1 222 ? -6.759 -7.180 -19.064 1.00 88.25 222 GLU A O 1
ATOM 1701 N N . SER A 1 223 ? -5.188 -6.207 -20.317 1.00 87.25 223 SER A N 1
ATOM 1702 C CA . SER A 1 223 ? -4.097 -7.025 -19.772 1.00 87.25 223 SER A CA 1
ATOM 1703 C C . SER A 1 223 ? -3.895 -6.797 -18.272 1.00 87.25 223 SER A C 1
ATOM 1705 O O . SER A 1 223 ? -3.755 -7.753 -17.515 1.00 87.25 223 SER A O 1
ATOM 1707 N N . ALA A 1 224 ? -3.930 -5.537 -17.827 1.00 87.38 224 ALA A N 1
ATOM 1708 C CA . ALA A 1 224 ? -3.793 -5.187 -16.418 1.00 87.38 224 ALA A CA 1
ATOM 1709 C C . ALA A 1 224 ? -4.985 -5.709 -15.599 1.00 87.38 224 ALA A C 1
ATOM 1711 O O . ALA A 1 224 ? -4.817 -6.198 -14.479 1.00 87.38 224 ALA A O 1
ATOM 1712 N N . ARG A 1 225 ? -6.187 -5.674 -16.187 1.00 90.19 225 ARG A N 1
ATOM 1713 C CA . ARG A 1 225 ? -7.399 -6.282 -15.625 1.00 90.19 225 ARG A CA 1
ATOM 1714 C C . ARG A 1 225 ? -7.276 -7.801 -15.487 1.00 90.19 225 ARG A C 1
ATOM 1716 O O . ARG A 1 225 ? -7.607 -8.338 -14.429 1.00 90.19 225 ARG A O 1
ATOM 1723 N N . ALA A 1 226 ? -6.760 -8.488 -16.503 1.00 88.19 226 ALA A N 1
ATOM 1724 C CA . ALA A 1 226 ? -6.529 -9.932 -16.466 1.00 88.19 226 ALA A CA 1
ATOM 1725 C C . ALA A 1 226 ? -5.474 -10.334 -15.415 1.00 88.19 226 ALA A C 1
ATOM 1727 O O . ALA A 1 226 ? -5.652 -11.315 -14.689 1.00 88.19 226 ALA A O 1
ATOM 1728 N N . ASP A 1 227 ? -4.398 -9.558 -15.273 1.00 88.12 227 ASP A N 1
ATOM 1729 C CA . ASP A 1 227 ? -3.364 -9.813 -14.262 1.00 88.12 227 ASP A CA 1
ATOM 1730 C C . ASP A 1 227 ? -3.899 -9.615 -12.833 1.00 88.12 227 ASP A C 1
ATOM 1732 O O . ASP A 1 227 ? -3.609 -10.406 -11.922 1.00 88.12 227 ASP A O 1
ATOM 1736 N N . LEU A 1 228 ? -4.737 -8.592 -12.635 1.00 88.38 228 LEU A N 1
ATOM 1737 C CA . LEU A 1 228 ? -5.428 -8.351 -11.371 1.00 88.38 228 LEU A CA 1
ATOM 1738 C C . LEU A 1 228 ? -6.381 -9.507 -11.025 1.00 88.38 228 LEU A C 1
ATOM 1740 O O . LEU A 1 228 ? -6.369 -10.004 -9.892 1.00 88.38 228 LEU A O 1
ATOM 1744 N N . SER A 1 229 ? -7.167 -9.975 -11.999 1.00 86.44 229 SER A N 1
ATOM 1745 C CA . SER A 1 229 ? -8.139 -11.055 -11.805 1.00 86.44 229 SER A CA 1
ATOM 1746 C C . SER A 1 229 ? -7.478 -12.416 -11.553 1.00 86.44 229 SER A C 1
ATOM 1748 O O . SER A 1 229 ? -7.976 -13.218 -10.747 1.00 86.44 229 SER A O 1
ATOM 1750 N N . ALA A 1 230 ? -6.295 -12.649 -12.130 1.00 86.19 230 ALA A N 1
ATOM 1751 C CA . ALA A 1 230 ? -5.458 -13.816 -11.849 1.00 86.19 230 ALA A CA 1
ATOM 1752 C C . ALA A 1 230 ? -4.958 -13.870 -10.387 1.00 86.19 230 ALA A C 1
ATOM 1754 O O . ALA A 1 230 ? -4.611 -14.944 -9.875 1.00 86.19 230 ALA A O 1
ATOM 1755 N N . GLY A 1 231 ? -4.933 -12.729 -9.685 1.00 86.69 231 GLY A N 1
ATOM 1756 C CA . GLY A 1 231 ? -4.683 -12.655 -8.243 1.00 86.69 231 GLY A CA 1
ATOM 1757 C C . GLY A 1 231 ? -3.243 -12.937 -7.814 1.00 86.69 231 GLY A C 1
ATOM 1758 O O . GLY A 1 231 ? -3.014 -13.350 -6.672 1.00 86.69 231 GLY A O 1
ATOM 1759 N N . GLY A 1 232 ? -2.260 -12.741 -8.698 1.00 87.62 232 GLY A N 1
ATOM 1760 C CA . GLY A 1 232 ? -0.844 -12.978 -8.392 1.00 87.62 232 GLY A CA 1
ATOM 1761 C C . GLY A 1 232 ? -0.350 -12.149 -7.199 1.00 87.62 232 GLY A C 1
ATOM 1762 O O . GLY A 1 232 ? 0.228 -12.693 -6.253 1.00 87.62 232 GLY A O 1
ATOM 1763 N N . LEU A 1 233 ? -0.655 -10.846 -7.198 1.00 89.88 233 LEU A N 1
ATOM 1764 C CA . LEU A 1 233 ? -0.311 -9.925 -6.108 1.00 89.88 233 LEU A CA 1
ATOM 1765 C C . LEU A 1 233 ? -1.027 -10.284 -4.801 1.00 89.88 233 LEU A C 1
ATOM 1767 O O . LEU A 1 233 ? -0.392 -10.346 -3.748 1.00 89.88 233 LEU A O 1
ATOM 1771 N N . GLU A 1 234 ? -2.323 -10.606 -4.855 1.00 91.06 234 GLU A N 1
ATOM 1772 C CA . GLU A 1 234 ? -3.081 -11.026 -3.673 1.00 91.06 234 GLU A CA 1
ATOM 1773 C C . GLU A 1 234 ? -2.469 -12.284 -3.040 1.00 91.06 234 GLU A C 1
ATOM 1775 O O . GLU A 1 234 ? -2.252 -12.344 -1.825 1.00 91.06 234 GLU A O 1
ATOM 1780 N N . ARG A 1 235 ? -2.118 -13.278 -3.862 1.00 89.50 235 ARG A N 1
ATOM 1781 C CA . ARG A 1 235 ? -1.461 -14.511 -3.416 1.00 89.50 235 ARG A CA 1
ATOM 1782 C C . ARG A 1 235 ? -0.119 -14.230 -2.743 1.00 89.50 235 ARG A C 1
ATOM 1784 O O . ARG A 1 235 ? 0.193 -14.828 -1.708 1.00 89.50 235 ARG A O 1
ATOM 1791 N N . ALA A 1 236 ? 0.660 -13.318 -3.312 1.00 88.38 236 ALA A N 1
ATOM 1792 C CA . ALA A 1 236 ? 1.964 -12.933 -2.797 1.00 88.38 236 ALA A CA 1
ATOM 1793 C C . ALA A 1 236 ? 1.850 -12.191 -1.450 1.00 88.38 236 ALA A C 1
ATOM 1795 O O . ALA A 1 236 ? 2.554 -12.527 -0.494 1.00 88.38 236 ALA A O 1
ATOM 1796 N N . VAL A 1 237 ? 0.885 -11.277 -1.308 1.00 89.31 237 VAL A N 1
ATOM 1797 C CA . VAL A 1 237 ? 0.592 -10.611 -0.026 1.00 89.31 237 VAL A CA 1
ATOM 1798 C C . VAL A 1 237 ? 0.106 -11.622 1.015 1.00 89.31 237 VAL A C 1
ATOM 1800 O O . VAL A 1 237 ? 0.605 -11.647 2.145 1.00 89.31 237 VAL A O 1
ATOM 1803 N N . ARG A 1 238 ? -0.794 -12.542 0.646 1.00 89.00 238 ARG A N 1
ATOM 1804 C CA . ARG A 1 238 ? -1.226 -13.624 1.546 1.00 89.00 238 ARG A CA 1
ATOM 1805 C C . ARG A 1 238 ? -0.059 -14.483 2.018 1.00 89.00 238 ARG A C 1
ATOM 1807 O O . ARG A 1 238 ? -0.014 -14.853 3.192 1.00 89.00 238 ARG A O 1
ATOM 1814 N N . PHE A 1 239 ? 0.898 -14.778 1.139 1.00 87.25 239 PHE A N 1
ATOM 1815 C CA . PHE A 1 239 ? 2.107 -15.503 1.511 1.00 87.25 239 PHE A CA 1
ATOM 1816 C C . PHE A 1 239 ? 2.898 -14.763 2.597 1.00 87.25 239 PHE A C 1
ATOM 1818 O O . PHE A 1 239 ? 3.268 -15.380 3.598 1.00 87.25 239 PHE A O 1
ATOM 1825 N N . VAL A 1 240 ? 3.105 -13.452 2.457 1.00 86.44 240 VAL A N 1
ATOM 1826 C CA . VAL A 1 240 ? 3.837 -12.643 3.446 1.00 86.44 240 VAL A CA 1
ATOM 1827 C C . VAL A 1 240 ? 3.144 -12.671 4.809 1.00 86.44 240 VAL A C 1
ATOM 1829 O O . VAL A 1 240 ? 3.771 -13.007 5.822 1.00 86.44 240 VAL A O 1
ATOM 1832 N N . PHE A 1 241 ? 1.845 -12.373 4.846 1.00 84.50 241 PHE A N 1
ATOM 1833 C CA . PHE A 1 241 ? 1.131 -12.138 6.103 1.00 84.50 241 PHE A CA 1
ATOM 1834 C C . PHE A 1 241 ? 0.563 -13.403 6.756 1.00 84.50 241 PHE A C 1
ATOM 1836 O O . PHE A 1 241 ? 0.612 -13.506 7.983 1.00 84.50 241 PHE A O 1
ATOM 1843 N N . TYR A 1 242 ? 0.099 -14.376 5.968 1.00 83.19 242 TYR A N 1
ATOM 1844 C CA . TYR A 1 242 ? -0.553 -15.609 6.445 1.00 83.19 242 TYR A CA 1
ATOM 1845 C C . TYR A 1 242 ? 0.251 -16.885 6.139 1.00 83.19 242 TYR A C 1
ATOM 1847 O O . TYR A 1 242 ? -0.079 -17.967 6.623 1.00 83.19 242 TYR A O 1
ATOM 1855 N N . GLY A 1 243 ? 1.340 -16.788 5.372 1.00 83.25 243 GLY A N 1
ATOM 1856 C CA . GLY A 1 243 ? 2.213 -17.918 5.047 1.00 83.25 243 GLY A CA 1
ATOM 1857 C C . GLY A 1 243 ? 1.721 -18.786 3.891 1.00 83.25 243 GLY A C 1
ATOM 1858 O O . GLY A 1 243 ? 0.802 -18.437 3.154 1.00 83.25 243 GLY A O 1
ATOM 1859 N N . ARG A 1 244 ? 2.353 -19.959 3.728 1.00 79.19 244 ARG A N 1
ATOM 1860 C CA . ARG A 1 244 ? 2.071 -20.886 2.613 1.00 79.19 244 ARG A CA 1
ATOM 1861 C C . ARG A 1 244 ? 0.631 -21.399 2.605 1.00 79.19 244 ARG A C 1
ATOM 1863 O O . ARG A 1 244 ? 0.116 -21.680 1.532 1.00 79.19 244 ARG A O 1
ATOM 1870 N N . ALA A 1 245 ? -0.001 -21.516 3.774 1.00 72.88 245 ALA A N 1
ATOM 1871 C CA . ALA A 1 245 ? -1.398 -21.926 3.885 1.00 72.88 245 ALA A CA 1
ATOM 1872 C C . ALA A 1 245 ? -2.343 -20.859 3.307 1.00 72.88 245 ALA A C 1
ATOM 1874 O O . ALA A 1 245 ? -3.209 -21.190 2.506 1.00 72.88 245 ALA A O 1
ATOM 1875 N N . GLY A 1 246 ? -2.115 -19.578 3.621 1.00 71.88 246 GLY A N 1
ATOM 1876 C CA . GLY A 1 246 ? -2.912 -18.479 3.068 1.00 71.88 246 GLY A CA 1
ATOM 1877 C C . GLY A 1 246 ? -2.713 -18.280 1.564 1.00 71.88 246 GLY A C 1
ATOM 1878 O O . GLY A 1 246 ? -3.6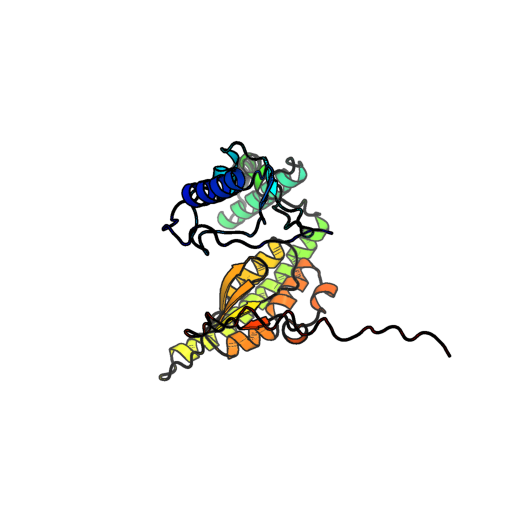55 -17.940 0.862 1.00 71.88 246 GLY A O 1
ATOM 1879 N N . ALA A 1 247 ? -1.518 -18.555 1.037 1.00 74.12 247 ALA A N 1
ATOM 1880 C CA . ALA A 1 247 ? -1.233 -18.443 -0.398 1.00 74.12 247 ALA A CA 1
ATOM 1881 C C . ALA A 1 247 ? -1.965 -19.480 -1.278 1.00 74.12 247 ALA A C 1
ATOM 1883 O O . ALA A 1 247 ? -2.001 -19.323 -2.493 1.00 74.12 247 ALA A O 1
ATOM 1884 N N . ARG A 1 248 ? -2.522 -20.549 -0.696 1.00 74.81 248 ARG A N 1
ATOM 1885 C CA . ARG A 1 248 ? -3.253 -21.598 -1.435 1.00 74.81 248 ARG A CA 1
ATOM 1886 C C . ARG A 1 248 ? -4.736 -21.295 -1.625 1.00 74.81 248 ARG A C 1
ATOM 1888 O O . ARG A 1 248 ? -5.432 -22.090 -2.243 1.00 74.81 248 ARG A O 1
ATOM 1895 N N . LEU A 1 249 ? -5.219 -20.192 -1.060 1.00 75.94 249 LEU A N 1
ATOM 1896 C CA . LEU A 1 249 ? -6.604 -19.781 -1.235 1.00 75.94 249 LEU A CA 1
ATOM 1897 C C . LEU A 1 249 ? -6.895 -19.485 -2.719 1.00 75.94 249 LEU A C 1
ATOM 1899 O O . LEU A 1 249 ? -6.000 -18.961 -3.396 1.00 75.94 249 LEU A O 1
ATOM 1903 N N . PRO A 1 250 ? -8.125 -19.772 -3.191 1.00 75.00 250 PRO A N 1
ATOM 1904 C CA . PRO A 1 250 ? -8.535 -19.536 -4.572 1.00 75.00 250 PRO A CA 1
ATOM 1905 C C . PRO A 1 250 ? -8.275 -18.100 -5.032 1.00 75.00 250 PRO A C 1
ATOM 1907 O O . PRO A 1 250 ? -8.249 -17.154 -4.218 1.00 75.00 250 PRO A O 1
ATOM 1910 N N . ALA A 1 251 ? -8.070 -17.949 -6.337 1.00 76.81 251 ALA A N 1
ATOM 1911 C CA . ALA A 1 251 ? -7.885 -16.654 -6.979 1.00 76.81 251 ALA A CA 1
ATOM 1912 C C . ALA A 1 251 ? -9.160 -15.787 -6.861 1.00 76.81 251 ALA A C 1
ATOM 1914 O O . ALA A 1 251 ? -10.240 -16.298 -6.559 1.00 76.81 251 ALA A O 1
ATOM 1915 N N . PRO A 1 252 ? -9.068 -14.464 -7.062 1.00 75.25 252 PRO A N 1
ATOM 1916 C CA . PRO A 1 252 ? -10.229 -13.573 -7.126 1.00 75.25 252 PRO A CA 1
ATOM 1917 C C . PRO A 1 252 ? -11.294 -14.028 -8.124 1.00 75.25 252 PRO A C 1
ATOM 1919 O O . PRO A 1 252 ? -12.472 -14.109 -7.782 1.00 75.25 252 PRO A O 1
ATOM 1922 N N . THR A 1 253 ? -10.855 -14.407 -9.326 1.00 73.81 253 THR A N 1
ATOM 1923 C CA . THR A 1 253 ? -11.736 -14.894 -10.397 1.00 73.81 253 THR A CA 1
ATOM 1924 C C . THR A 1 253 ? -12.520 -16.133 -9.966 1.00 73.81 253 THR A C 1
ATOM 1926 O O . THR A 1 253 ? -13.723 -16.206 -10.159 1.00 73.81 253 THR A O 1
ATOM 1929 N N . GLU A 1 254 ? -11.869 -17.077 -9.281 1.00 72.12 254 GLU A N 1
ATOM 1930 C CA . GLU A 1 254 ? -12.507 -18.310 -8.790 1.00 72.12 254 GLU A CA 1
ATOM 1931 C C . GLU A 1 254 ? -13.500 -18.059 -7.644 1.00 72.12 254 GLU A C 1
ATOM 1933 O O . GLU A 1 254 ? -14.273 -18.944 -7.282 1.00 72.12 254 GLU A O 1
ATOM 1938 N N . ARG A 1 255 ? -13.467 -16.867 -7.037 1.00 76.62 255 ARG A N 1
ATOM 1939 C CA . ARG A 1 255 ? -14.339 -16.480 -5.921 1.00 76.62 255 ARG A CA 1
ATOM 1940 C C . ARG A 1 255 ? -15.458 -15.535 -6.335 1.00 76.62 255 ARG A C 1
ATOM 1942 O O . ARG A 1 255 ? -16.168 -15.073 -5.446 1.00 76.62 255 ARG A O 1
ATOM 1949 N N . ASN A 1 256 ? -15.589 -15.218 -7.628 1.00 76.25 256 ASN A N 1
ATOM 1950 C CA . ASN A 1 256 ? -16.502 -14.184 -8.129 1.00 76.25 256 ASN A CA 1
ATOM 1951 C C . ASN A 1 256 ? -16.380 -12.884 -7.312 1.00 76.25 256 ASN A C 1
ATOM 1953 O O . ASN A 1 256 ? -17.367 -12.268 -6.921 1.00 76.25 256 ASN A O 1
ATOM 1957 N N . SER A 1 257 ? -15.142 -12.512 -6.964 1.00 77.88 257 SER A N 1
ATOM 1958 C CA . SER A 1 257 ? -14.859 -11.419 -6.029 1.00 77.88 257 SER A CA 1
ATOM 1959 C C . SER A 1 257 ? -14.547 -10.096 -6.735 1.00 77.88 257 SER A C 1
ATOM 1961 O O . SER A 1 257 ? -13.911 -9.229 -6.135 1.00 77.88 257 SER A O 1
ATOM 1963 N N . ILE A 1 258 ? -14.922 -9.980 -8.010 1.00 80.31 258 ILE A N 1
ATOM 1964 C CA . ILE A 1 258 ? -14.680 -8.826 -8.876 1.00 80.31 258 ILE A CA 1
ATOM 1965 C C . ILE A 1 258 ? -16.018 -8.425 -9.483 1.00 80.31 258 ILE A C 1
ATOM 1967 O O . ILE A 1 258 ? -16.697 -9.272 -10.061 1.00 80.31 258 ILE A O 1
ATOM 1971 N N . VAL A 1 259 ? -16.385 -7.157 -9.331 1.00 80.62 259 VAL A N 1
ATOM 1972 C CA . VAL A 1 259 ? -17.599 -6.573 -9.911 1.00 80.62 259 VAL A CA 1
ATOM 1973 C C . VAL A 1 259 ? -17.184 -5.358 -10.733 1.00 80.62 259 VAL A C 1
ATOM 1975 O O . VAL A 1 259 ? -16.524 -4.463 -10.205 1.00 80.62 259 VAL A O 1
ATOM 1978 N N . SER A 1 260 ? -17.526 -5.336 -12.020 1.00 79.19 260 SER A N 1
ATOM 1979 C CA . SER A 1 260 ? -17.321 -4.176 -12.893 1.00 79.19 260 SER A CA 1
ATOM 1980 C C . SER A 1 260 ? -18.299 -3.071 -12.511 1.00 79.19 260 SER A C 1
ATOM 1982 O O . SER A 1 260 ? -19.507 -3.299 -12.464 1.00 79.19 260 SER A O 1
ATOM 1984 N N . ILE A 1 261 ? -17.783 -1.876 -12.238 1.00 74.06 261 ILE A N 1
ATOM 1985 C CA . ILE A 1 261 ? -18.599 -0.686 -12.000 1.00 74.06 261 ILE A CA 1
ATOM 1986 C C . ILE A 1 261 ? -18.689 0.023 -13.346 1.00 74.06 261 ILE A C 1
ATOM 1988 O O . ILE A 1 261 ? -17.892 0.911 -13.654 1.00 74.06 261 ILE A O 1
ATOM 1992 N N . THR A 1 262 ? -19.608 -0.428 -14.195 1.00 63.50 262 THR A N 1
ATOM 1993 C CA . THR A 1 262 ? -19.892 0.280 -15.442 1.00 63.50 262 THR A CA 1
ATOM 1994 C C . THR A 1 262 ? -20.562 1.599 -15.078 1.00 63.50 262 THR A C 1
ATOM 1996 O O . THR A 1 262 ? -21.622 1.612 -14.459 1.00 63.50 262 THR A O 1
ATOM 1999 N N . THR A 1 263 ? -19.937 2.719 -15.438 1.00 51.75 263 THR A N 1
ATOM 2000 C CA . THR A 1 263 ? -20.616 4.017 -15.454 1.00 51.75 263 THR A CA 1
ATOM 2001 C C . THR A 1 263 ? -21.480 4.050 -16.709 1.00 51.75 263 THR A C 1
ATOM 2003 O O . THR A 1 263 ? -21.026 4.519 -17.750 1.00 51.75 263 THR A O 1
ATOM 2006 N N . ASP A 1 264 ? -22.680 3.476 -16.651 1.00 41.50 264 ASP A N 1
ATOM 2007 C CA . ASP A 1 264 ? -23.671 3.706 -17.698 1.00 41.50 264 ASP A CA 1
ATOM 2008 C C . ASP A 1 264 ? -24.227 5.123 -17.474 1.00 41.50 264 ASP A C 1
ATOM 2010 O O . ASP A 1 264 ? -24.785 5.388 -16.406 1.00 41.50 264 ASP A O 1
ATOM 2014 N N . PRO A 1 265 ? -24.072 6.068 -18.418 1.00 42.78 265 PRO A N 1
ATOM 2015 C CA . PRO A 1 265 ? -24.643 7.405 -18.269 1.00 42.78 265 PRO A CA 1
ATOM 2016 C C . PRO A 1 265 ? -26.184 7.404 -18.281 1.00 42.78 265 PRO A C 1
ATOM 2018 O O . PRO A 1 265 ? -26.774 8.434 -17.971 1.00 42.78 265 PRO A O 1
ATOM 2021 N N . ASP A 1 266 ? -26.819 6.265 -18.590 1.00 38.03 266 ASP A N 1
ATOM 2022 C CA . ASP A 1 266 ? -28.276 6.089 -18.635 1.00 38.03 266 ASP A CA 1
ATOM 2023 C C . ASP A 1 266 ? -28.832 5.143 -17.540 1.00 38.03 266 ASP A C 1
ATOM 2025 O O . ASP A 1 266 ? -30.046 4.952 -17.453 1.00 38.03 266 ASP A O 1
ATOM 2029 N N . SER A 1 267 ? -27.999 4.573 -16.655 1.00 35.88 267 SER A N 1
ATOM 2030 C CA . SER A 1 267 ? -28.446 3.621 -15.616 1.00 35.88 267 SER A CA 1
ATOM 2031 C C . SER A 1 267 ? -28.631 4.256 -14.230 1.00 35.88 267 SER A C 1
ATOM 2033 O O . SER A 1 267 ? -28.242 3.672 -13.220 1.00 35.88 267 SER A O 1
ATOM 2035 N N . GLU A 1 268 ? -29.238 5.441 -14.147 1.00 37.28 268 GLU A N 1
ATOM 2036 C CA . GLU A 1 268 ? -29.736 5.977 -12.865 1.00 37.28 268 GLU A CA 1
ATOM 2037 C C . GLU A 1 268 ? -31.136 5.443 -12.488 1.00 37.28 268 GLU A C 1
ATOM 2039 O O . GLU A 1 268 ? -31.698 5.869 -11.483 1.00 37.28 268 GLU A O 1
ATOM 2044 N N . SER A 1 269 ? -31.715 4.491 -13.238 1.00 35.00 269 SER A N 1
ATOM 2045 C CA . SER A 1 269 ? -33.104 4.046 -12.999 1.00 35.00 269 SER A CA 1
ATOM 2046 C C . SER A 1 269 ? -33.348 2.566 -12.672 1.00 35.00 269 SER A C 1
ATOM 2048 O O . SER A 1 269 ? -34.442 2.266 -12.207 1.00 35.00 269 SER A O 1
ATOM 2050 N N . ASP A 1 270 ? -32.361 1.664 -12.756 1.00 31.47 270 ASP A N 1
ATOM 2051 C CA . ASP A 1 270 ? -32.628 0.215 -12.595 1.00 31.47 270 ASP A CA 1
ATOM 2052 C C . ASP A 1 270 ? -31.937 -0.466 -11.396 1.00 31.47 270 ASP A C 1
ATOM 2054 O O . ASP A 1 270 ? -32.031 -1.679 -11.212 1.00 31.47 270 ASP A O 1
ATOM 2058 N N . LEU A 1 271 ? -31.307 0.289 -10.490 1.00 40.50 271 LEU A N 1
ATOM 2059 C CA . LEU A 1 271 ? -30.676 -0.280 -9.284 1.00 40.50 271 LEU A CA 1
ATOM 2060 C C . LEU A 1 271 ? -31.663 -0.699 -8.179 1.00 40.50 271 LEU A C 1
ATOM 2062 O O . LEU A 1 271 ? -31.236 -1.095 -7.096 1.00 40.50 271 LEU A O 1
ATOM 2066 N N . ASN A 1 272 ? -32.974 -0.657 -8.433 1.00 37.31 272 ASN A N 1
ATOM 2067 C CA . ASN A 1 272 ? -33.976 -0.949 -7.414 1.00 37.31 272 ASN A CA 1
ATOM 2068 C C . ASN A 1 272 ? -35.128 -1.823 -7.931 1.00 37.31 272 ASN A C 1
ATOM 2070 O O . ASN A 1 272 ? -36.277 -1.403 -7.871 1.00 37.31 272 ASN A O 1
ATOM 2074 N N . THR A 1 273 ? -34.858 -3.032 -8.446 1.00 35.84 273 THR A N 1
ATOM 2075 C CA . THR A 1 273 ? -35.894 -4.095 -8.547 1.00 35.84 273 THR A CA 1
ATOM 2076 C C . THR A 1 273 ? -35.348 -5.537 -8.500 1.00 35.84 273 THR A C 1
ATOM 2078 O O . THR A 1 273 ? -36.040 -6.413 -7.983 1.00 35.84 273 THR A O 1
ATOM 2081 N N . ASP A 1 274 ? -34.105 -5.832 -8.893 1.00 32.75 274 ASP A N 1
ATOM 2082 C CA . ASP A 1 274 ? -33.735 -7.247 -9.123 1.00 32.75 274 ASP A CA 1
ATOM 2083 C C . ASP A 1 274 ? -33.197 -8.045 -7.920 1.00 32.75 274 ASP A C 1
ATOM 2085 O O . ASP A 1 274 ? -32.953 -9.243 -8.039 1.00 32.75 274 ASP A O 1
ATOM 2089 N N . ILE A 1 275 ? -33.086 -7.457 -6.723 1.00 38.78 275 ILE A N 1
ATOM 2090 C CA . ILE A 1 275 ? -32.604 -8.198 -5.534 1.00 38.78 275 ILE A CA 1
ATOM 2091 C C . ILE A 1 275 ? -33.754 -8.804 -4.699 1.00 38.78 275 ILE A C 1
ATOM 2093 O O . ILE A 1 275 ? -33.523 -9.694 -3.880 1.00 38.78 275 ILE A O 1
ATOM 2097 N N . ILE A 1 276 ? -35.016 -8.421 -4.933 1.00 36.03 276 ILE A N 1
ATOM 2098 C CA . ILE A 1 276 ? -36.143 -8.890 -4.098 1.00 36.03 276 ILE A CA 1
ATOM 2099 C C . ILE A 1 276 ? -36.848 -10.142 -4.664 1.00 36.03 276 ILE A C 1
ATOM 2101 O O . ILE A 1 276 ? -37.511 -10.857 -3.913 1.00 36.03 276 ILE A O 1
ATOM 2105 N N . THR A 1 277 ? -36.651 -10.519 -5.932 1.00 31.97 277 THR A N 1
ATOM 2106 C CA . THR A 1 277 ? -37.490 -11.578 -6.540 1.00 31.97 277 THR A CA 1
ATOM 2107 C C . THR A 1 277 ? -36.928 -13.009 -6.441 1.00 31.97 277 THR A C 1
ATOM 2109 O O . THR A 1 277 ? -37.706 -13.961 -6.478 1.00 31.97 277 THR A O 1
ATOM 2112 N N . GLU A 1 278 ? -35.628 -13.231 -6.211 1.00 32.38 278 GLU A N 1
ATOM 2113 C CA . GLU A 1 278 ? -35.068 -14.605 -6.212 1.00 32.38 278 GLU A CA 1
ATOM 2114 C C . GLU A 1 278 ? -35.015 -15.325 -4.848 1.00 32.38 278 GLU A C 1
ATOM 2116 O O . GLU A 1 278 ? -34.629 -16.491 -4.787 1.00 32.38 278 GLU A O 1
ATOM 2121 N N . SER A 1 279 ? -35.467 -14.712 -3.747 1.00 32.56 279 SER A N 1
ATOM 2122 C CA . SER A 1 279 ? -35.466 -15.369 -2.419 1.00 32.56 279 SER A CA 1
ATOM 2123 C C . SER A 1 279 ? -36.839 -15.827 -1.902 1.00 32.56 279 SER A C 1
ATOM 2125 O O . SER A 1 279 ? -36.919 -16.411 -0.823 1.00 32.56 279 SER A O 1
ATOM 2127 N N . SER A 1 280 ? -37.918 -15.666 -2.679 1.00 31.62 280 SER A N 1
ATOM 2128 C CA . SER A 1 280 ? -39.261 -16.176 -2.339 1.00 31.62 280 SER A CA 1
ATOM 2129 C C . SER A 1 280 ? -39.787 -17.191 -3.358 1.00 31.62 280 SER A C 1
ATOM 2131 O O . SER A 1 280 ? -40.844 -17.012 -3.950 1.00 31.62 280 SER A O 1
ATOM 2133 N N . SER A 1 281 ? -39.068 -18.296 -3.570 1.00 34.50 281 SER A N 1
ATOM 2134 C CA . SER A 1 281 ? -39.676 -19.513 -4.139 1.00 34.50 281 SER A CA 1
ATOM 2135 C C . SER A 1 281 ? -38.876 -20.780 -3.824 1.00 34.50 281 SER A C 1
ATOM 2137 O O . SER A 1 281 ? -38.312 -21.424 -4.698 1.00 34.50 281 SER A O 1
ATOM 2139 N N . SER A 1 282 ? -38.826 -21.184 -2.553 1.00 34.03 282 SER A N 1
ATOM 2140 C CA . SER A 1 282 ? -38.703 -22.611 -2.198 1.00 34.03 282 SER A CA 1
ATOM 2141 C C . SER A 1 282 ? -38.812 -22.828 -0.693 1.00 34.03 282 SER A C 1
ATOM 2143 O O . SER A 1 282 ? -37.812 -22.936 0.002 1.00 34.03 282 SER A O 1
ATOM 2145 N N . GLN A 1 283 ? -40.046 -22.937 -0.196 1.00 32.28 283 GLN A N 1
ATOM 2146 C CA . GLN A 1 283 ? -40.402 -23.854 0.894 1.00 32.28 283 GLN A CA 1
ATOM 2147 C C . GLN A 1 283 ? -41.926 -23.865 1.063 1.00 32.28 283 GLN A C 1
ATOM 2149 O O . GLN A 1 283 ? -42.505 -23.046 1.769 1.00 32.28 283 GLN A O 1
ATOM 2154 N N . THR A 1 284 ? -42.586 -24.810 0.392 1.00 32.56 284 THR A N 1
ATOM 2155 C CA . THR A 1 284 ? -43.907 -25.287 0.814 1.00 32.56 284 THR A CA 1
ATOM 2156 C C . THR A 1 284 ? -43.691 -26.573 1.618 1.00 32.56 284 THR A C 1
ATOM 2158 O O . THR A 1 284 ? -42.940 -27.439 1.160 1.00 32.56 284 THR A O 1
ATOM 2161 N N . PRO A 1 285 ? -44.300 -26.710 2.807 1.00 35.44 285 PRO A N 1
ATOM 2162 C CA . PRO A 1 285 ? -44.220 -27.917 3.619 1.00 35.44 285 PRO A CA 1
ATOM 2163 C C . PRO A 1 285 ? -45.087 -29.020 3.003 1.00 35.44 285 PRO A C 1
ATOM 2165 O O . PRO A 1 285 ? -46.241 -28.785 2.648 1.00 35.44 285 PRO A O 1
ATOM 2168 N N . GLN A 1 286 ? -44.532 -30.224 2.879 1.00 33.19 286 GLN A N 1
ATOM 2169 C CA . GLN A 1 286 ? -45.279 -31.425 2.523 1.00 33.19 286 GLN A CA 1
ATOM 2170 C C . GLN A 1 286 ? -45.486 -32.236 3.804 1.00 33.19 286 GLN A C 1
ATOM 2172 O O . GLN A 1 286 ? -44.541 -32.811 4.343 1.00 33.19 286 GLN A O 1
ATOM 2177 N N . GLU A 1 287 ? -46.717 -32.223 4.309 1.00 32.09 287 GLU A N 1
ATOM 2178 C CA . GLU A 1 287 ? -47.194 -33.088 5.383 1.00 32.09 287 GLU A CA 1
ATOM 2179 C C . GLU A 1 287 ? -48.242 -34.053 4.802 1.00 32.09 287 GLU A C 1
ATOM 2181 O O . GLU A 1 287 ? -49.118 -33.630 4.051 1.00 32.09 287 GLU A O 1
ATOM 2186 N N . ALA A 1 288 ? -48.100 -35.324 5.195 1.00 33.47 288 ALA A N 1
ATOM 2187 C CA . ALA A 1 288 ? -49.071 -36.423 5.200 1.00 33.47 288 ALA A CA 1
ATOM 2188 C C . ALA A 1 288 ? -49.634 -36.966 3.867 1.00 33.47 288 ALA A C 1
ATOM 2190 O O . ALA A 1 288 ? -50.547 -36.398 3.272 1.00 33.47 288 ALA A O 1
ATOM 2191 N N . ASP A 1 289 ? -49.160 -38.163 3.500 1.00 34.72 289 ASP A N 1
ATOM 2192 C CA . ASP A 1 289 ? -49.981 -39.392 3.517 1.00 34.72 289 ASP A CA 1
ATOM 2193 C C . ASP A 1 289 ? -49.089 -40.610 3.845 1.00 34.72 289 ASP A C 1
ATOM 2195 O O . ASP A 1 289 ? -47.955 -40.673 3.306 1.00 34.72 289 ASP A O 1
#

Organism: NCBI:txid1238425

InterPro domains:
  IPR002758 Na+/H+ antiporter subunit E [PF01899] (94-238)
  IPR002758 Na+/H+ antiporter subunit E [PTHR34584] (69-256)

Sequence (289 aa):
MIEIETALLGTDRYLFSPADFAEITTDYAEEHDLNRIIIDPEYQPGGGAPMLRSFETALAQTDCTVEEAPVDRQTSRSRISTPSTLTKGIATFLVCNVFYLLIAGSITPFNLLTGSVTALAASIAFSNITFTTSPGFIQTGIRVLRMGVFVPYLLWEIAKANLAITYIILHPSLPIDPEMQQFRAGVRGALPVMTLANSITLTPGTLTVDVDDGLYIHTLTESARADLSAGGLERAVRFVFYGRAGARLPAPTERNSIVSITTDPDSESDLNTDIITESSSSQTPQEAD

pLDDT: mean 76.19, std 17.64, range [31.47, 94.19]

Secondary structure (DSSP, 8-state):
----------TTS---SHHHHHHHHHHHHHHTT--EEEE-TT--TTTT---SS-HHHHHTTSSSEEEE---SS------S-----HHHHHHHHHHHHHHHHHHH-S--HHHHHHHHHHHHHHHHHHTTTS-SS---HHHHHHHHHHHHHHHHHHHHHHHHHHHHHHHHHHSTT-----EEEEE--S--SHHHHHHHHHHHHHSTTEEEEEESSSEEEEESSHHHHHHHHHTHHHHHHHHHHHHHHHTTSPPTGGGT-EEE----TT-SSSSSSTTSSTTSS--------